Protein AF-A0A2P4TCA4-F1 (afdb_monomer)

InterPro domains:
  IPR001895 Ras guanine-nucleotide exchange factors catalytic domain [PF00617] (7-163)
  IPR001895 Ras guanine-nucleotide exchange factors catalytic domain [PS50009] (1-193)
  IPR001895 Ras guanine-nucleotide exchange factors catalytic domain [SM00147] (1-193)
  IPR001895 Ras guanine-nucleotide exchange factors catalytic domain [cd00155] (7-185)
  IPR008937 Ras-like guanine nucleotide exchange factor [PTHR23113] (7-163)
  IPR019804 Ras guanine-nucleotide exchange factor, conserved site [PS00720] (133-162)
  IPR023578 Ras guanine nucleotide exchange factor domain superfamily [SSF48366] (6-188)
  IPR036964 Ras guanine-nucleotide exchange factor, catalytic domain superfamily [G3DSA:1.10.840.10] (3-193)

Mean predicted aligned error: 6.53 Å

Nearest PDB structures (foldseek):
  3cf6-assembly1_E  TM=1.003E+00  e=3.742E-17  Mus musculus
  2byv-assembly1_E  TM=9.902E-01  e=2.322E-17  Mus musculus
  4mgz-assembly1_E  TM=1.002E+00  e=4.117E-17  Mus musculus
  4mgk-assembly1_E  TM=1.001E+00  e=7.299E-17  Mus musculus
  4f7z-assembly1_A  TM=9.906E-01  e=1.643E-16  Mus musculus

pLDDT: mean 88.93, std 15.48, range [37.84, 98.88]

Secondary structure (DSSP, 8-state):
---HHHHHHHHHT-HHHHT---HHHHHHHHHHHHHHHHHHHHHHH---HHHHHHHHHHHHHHHHHHHHTTBHHHHHHHHHHHSSHHHHT-HHHHHTS-HHHHHHHHHHHHTT--HHHHHHHHHHHTT--S--B--HHHHHHHHHHHHHHS-SEETTEE-HHHHHHHHHHHHHHHHHHHHHHHHH-GGGGGG--

Foldseek 3Di:
DDDLLCLLVCVQVPVVVVVDDNVVVVVVVVVLQVLLVVLLVVLLPDPDLVVSLVSLLVLLVVLVVCVVVQVASSNVSSLNSCVPPSNVVPVSSLVPNPPVSVVSSVVSVVCVDCPPNSVSVVVVVVPDDAQHNHNVVSLSVQSNCLSVVDDCDDPNHGPVVSVVSNCVSSVVNVVRVVVVCCVVPVVVVPPPD

Sequence (193 aa):
MRNPQLELIYHTFGRHNFKKTTANLDLFLRRFNEIQFWVVTEICLCSQLSKRVQLLKKYIKIAAHCKEYKNLNSFFAIIMGLSNVAVSRLSLTWEKLPSKFKKIYAEFESLMDPSRNHRAYRLTVAKLDPPIIPFMPLLIKDMTFTHEGNKTLTDNLVNFEKMVCIAFLKGWLWVENIKQQQQTNPSYSSLHE

Structure (mmCIF, N/CA/C/O backbone):
data_AF-A0A2P4TCA4-F1
#
_entry.id   AF-A0A2P4TCA4-F1
#
loop_
_atom_site.group_PDB
_atom_site.id
_atom_site.type_symbol
_atom_site.label_atom_id
_atom_site.label_alt_id
_atom_site.label_comp_id
_atom_site.label_asym_id
_atom_site.label_entity_id
_atom_site.label_seq_id
_atom_site.pdbx_PDB_ins_code
_atom_site.Cartn_x
_atom_site.Cartn_y
_atom_site.Cartn_z
_atom_site.occupancy
_atom_site.B_iso_or_equiv
_atom_site.auth_seq_id
_atom_site.auth_comp_id
_atom_site.auth_asym_id
_atom_site.auth_atom_id
_atom_site.pdbx_PDB_model_num
ATOM 1 N N . MET A 1 1 ? 24.918 -16.786 -9.888 1.00 43.12 1 MET A N 1
ATOM 2 C CA . MET A 1 1 ? 24.359 -16.125 -8.685 1.00 43.12 1 MET A CA 1
ATOM 3 C C . MET A 1 1 ? 23.000 -15.522 -9.035 1.00 43.12 1 MET A C 1
ATOM 5 O O . MET A 1 1 ? 22.886 -14.920 -10.097 1.00 43.12 1 MET A O 1
ATOM 9 N N . ARG A 1 2 ? 21.953 -15.730 -8.222 1.00 54.78 2 ARG A N 1
ATOM 10 C CA . ARG A 1 2 ? 20.643 -15.075 -8.418 1.00 54.78 2 ARG A CA 1
ATOM 11 C C . ARG A 1 2 ? 20.800 -13.610 -8.010 1.00 54.78 2 ARG A C 1
ATOM 13 O O . ARG A 1 2 ? 21.136 -13.366 -6.862 1.00 54.78 2 ARG A O 1
ATOM 20 N N . ASN A 1 3 ? 20.616 -12.667 -8.935 1.00 65.50 3 ASN A N 1
ATOM 21 C CA . ASN A 1 3 ? 20.616 -11.238 -8.623 1.00 65.50 3 ASN A CA 1
ATOM 22 C C . ASN A 1 3 ? 19.153 -10.762 -8.497 1.00 65.50 3 ASN A C 1
ATOM 24 O O . ASN A 1 3 ? 18.513 -10.564 -9.536 1.00 65.50 3 ASN A O 1
ATOM 28 N N . PRO A 1 4 ? 18.621 -10.566 -7.271 1.00 67.31 4 PRO A N 1
ATOM 29 C CA . PRO A 1 4 ? 17.229 -10.156 -7.053 1.00 67.31 4 PRO A CA 1
ATOM 30 C C . PRO A 1 4 ? 16.889 -8.831 -7.744 1.00 67.31 4 PRO A C 1
ATOM 32 O O . PRO A 1 4 ? 15.746 -8.576 -8.108 1.00 67.31 4 PRO A O 1
ATOM 35 N N . GLN A 1 5 ? 17.900 -7.994 -7.994 1.00 66.44 5 GLN A N 1
ATOM 36 C CA . GLN A 1 5 ? 17.748 -6.685 -8.626 1.00 66.44 5 GLN A CA 1
ATOM 37 C C . GLN A 1 5 ? 17.299 -6.797 -10.090 1.00 66.44 5 GLN A C 1
ATOM 39 O O . GLN A 1 5 ? 16.742 -5.850 -10.643 1.00 66.44 5 GLN A O 1
ATOM 44 N N . LEU A 1 6 ? 17.568 -7.926 -10.751 1.00 84.62 6 LEU A N 1
ATOM 45 C CA . LEU A 1 6 ? 17.139 -8.150 -12.131 1.00 84.62 6 LEU A CA 1
ATOM 46 C C . LEU A 1 6 ? 15.701 -8.667 -12.212 1.00 84.62 6 LEU A C 1
ATOM 48 O O . LEU A 1 6 ? 15.086 -8.542 -13.265 1.00 84.62 6 LEU A O 1
ATOM 52 N N . GLU A 1 7 ? 15.134 -9.174 -11.113 1.00 90.19 7 GLU A N 1
ATOM 53 C CA . GLU A 1 7 ? 13.760 -9.690 -11.107 1.00 90.19 7 GLU A CA 1
ATOM 54 C C . GLU A 1 7 ? 12.740 -8.605 -11.437 1.00 90.19 7 GLU A C 1
ATOM 56 O O . GLU A 1 7 ? 11.785 -8.877 -12.156 1.00 90.19 7 GLU A O 1
ATOM 61 N N . LEU A 1 8 ? 12.977 -7.362 -11.005 1.00 89.25 8 LEU A N 1
ATOM 62 C CA . LEU A 1 8 ? 12.127 -6.232 -11.370 1.00 89.25 8 LEU A CA 1
ATOM 63 C C . LEU A 1 8 ? 12.152 -5.968 -12.885 1.00 89.25 8 LEU A C 1
ATOM 65 O O . LEU A 1 8 ? 11.109 -5.740 -13.485 1.00 89.25 8 LEU A O 1
ATOM 69 N N . ILE A 1 9 ? 13.323 -6.080 -13.521 1.00 91.56 9 ILE A N 1
ATOM 70 C CA . ILE A 1 9 ? 13.463 -5.926 -14.977 1.00 91.56 9 ILE A CA 1
ATOM 71 C C . ILE A 1 9 ? 12.754 -7.069 -15.704 1.00 91.56 9 ILE A C 1
ATOM 73 O O . ILE A 1 9 ? 11.967 -6.821 -16.613 1.00 91.56 9 ILE A O 1
ATOM 77 N N . TYR A 1 10 ? 12.985 -8.316 -15.286 1.00 93.69 10 TYR A N 1
ATOM 78 C CA . TYR A 1 10 ? 12.338 -9.482 -15.894 1.00 93.69 10 TYR A CA 1
ATOM 79 C C . TYR A 1 10 ? 10.819 -9.453 -15.721 1.00 93.69 10 TYR A C 1
ATOM 81 O O . TYR A 1 10 ? 10.090 -9.883 -16.611 1.00 93.69 10 TYR A O 1
ATOM 89 N N . HIS A 1 11 ? 10.338 -8.937 -14.590 1.00 93.25 11 HIS A N 1
ATOM 90 C 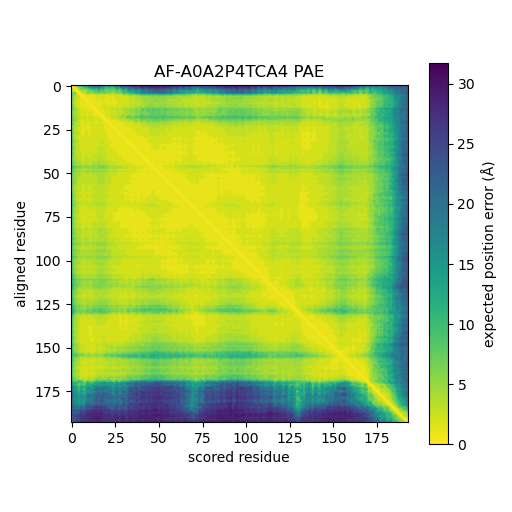CA . HIS A 1 11 ? 8.918 -8.737 -14.348 1.00 93.25 11 HIS A CA 1
ATOM 91 C C . HIS A 1 11 ? 8.342 -7.690 -15.307 1.00 93.25 11 HIS A C 1
ATOM 93 O O . HIS A 1 11 ? 7.347 -7.966 -15.970 1.00 93.25 11 HIS A O 1
ATOM 99 N N . THR A 1 12 ? 8.983 -6.523 -15.427 1.00 93.19 12 THR A N 1
ATOM 100 C CA . THR A 1 12 ? 8.513 -5.416 -16.276 1.00 93.19 12 THR A CA 1
ATOM 101 C C . THR A 1 12 ? 8.570 -5.726 -17.771 1.00 93.19 12 THR A C 1
ATOM 103 O O . THR A 1 12 ? 7.630 -5.413 -18.488 1.00 93.19 12 THR A O 1
ATOM 106 N N . PHE A 1 13 ? 9.649 -6.345 -18.254 1.00 94.12 13 PHE A N 1
ATOM 107 C CA . PHE A 1 13 ? 9.851 -6.634 -19.682 1.00 94.12 13 PHE A CA 1
ATOM 108 C C . PHE A 1 13 ? 9.339 -8.023 -20.100 1.00 94.12 13 PHE A C 1
ATOM 110 O O . PHE A 1 13 ? 9.554 -8.444 -21.235 1.00 94.12 13 PHE A O 1
ATOM 117 N N . GLY A 1 14 ? 8.680 -8.750 -19.197 1.00 93.81 14 GLY A N 1
ATOM 118 C CA . GLY A 1 14 ? 8.118 -10.070 -19.462 1.00 93.81 14 GLY A CA 1
ATOM 119 C C . GLY A 1 14 ? 9.112 -11.213 -19.243 1.00 93.81 14 GLY A C 1
ATOM 120 O O . GLY A 1 14 ? 10.110 -11.365 -19.943 1.00 93.81 14 GLY A O 1
ATOM 121 N N . ARG A 1 15 ? 8.780 -12.102 -18.303 1.00 92.56 15 ARG A N 1
ATOM 122 C CA . ARG A 1 15 ? 9.632 -13.225 -17.862 1.00 92.56 15 ARG A CA 1
ATOM 123 C C . ARG A 1 15 ? 10.006 -14.182 -19.000 1.00 92.56 15 ARG A C 1
ATOM 125 O O . ARG A 1 15 ? 11.111 -14.725 -19.016 1.00 92.56 15 ARG A O 1
ATOM 132 N N . HIS A 1 16 ? 9.091 -14.369 -19.955 1.00 92.38 16 HIS A N 1
ATOM 133 C CA . HIS A 1 16 ? 9.259 -15.257 -21.108 1.00 92.38 16 HIS A CA 1
ATOM 134 C C . HIS A 1 16 ? 10.409 -14.816 -22.026 1.00 92.38 16 HIS A C 1
ATOM 136 O O . HIS A 1 16 ? 11.115 -15.674 -22.551 1.00 92.38 16 HIS A O 1
ATOM 142 N N . ASN A 1 17 ? 10.668 -13.508 -22.129 1.00 93.25 17 ASN A N 1
ATOM 143 C CA . ASN A 1 17 ? 11.752 -12.956 -22.947 1.00 93.25 17 ASN A CA 1
ATOM 144 C C . ASN A 1 17 ? 13.143 -13.291 -22.394 1.00 93.25 17 ASN A C 1
ATOM 146 O O . ASN A 1 17 ? 14.110 -13.365 -23.145 1.00 93.25 17 ASN A O 1
ATOM 150 N N . PHE A 1 18 ? 13.249 -13.541 -21.086 1.00 92.25 18 PHE A N 1
ATOM 151 C CA . PHE A 1 18 ? 14.529 -13.798 -20.418 1.00 92.25 18 PHE A CA 1
ATOM 152 C C . PHE A 1 18 ? 14.713 -15.257 -19.994 1.00 92.25 18 PHE A C 1
ATOM 154 O O . PHE A 1 18 ? 15.832 -15.659 -19.670 1.00 92.25 18 PHE A O 1
ATOM 161 N N . LYS A 1 19 ? 13.633 -16.054 -19.950 1.00 92.81 19 LYS A N 1
ATOM 162 C CA . LYS A 1 19 ? 13.625 -17.408 -19.360 1.00 92.81 19 LYS A CA 1
ATOM 163 C C . LYS A 1 19 ? 14.224 -17.410 -17.940 1.00 92.81 19 LYS A C 1
ATOM 165 O O . LYS A 1 19 ? 14.977 -18.308 -17.560 1.00 92.81 19 LYS A O 1
ATOM 170 N N . LYS A 1 20 ? 13.931 -16.360 -17.162 1.00 91.69 20 LYS A N 1
ATOM 171 C CA . LYS A 1 20 ? 14.391 -16.171 -15.775 1.00 91.69 20 LYS A CA 1
ATOM 172 C C . LYS A 1 20 ? 13.208 -16.120 -14.814 1.00 91.69 20 LYS A C 1
ATOM 174 O O . LYS A 1 20 ? 12.105 -15.729 -15.181 1.00 91.69 20 LYS A O 1
ATOM 179 N N . THR A 1 21 ? 13.466 -16.511 -13.569 1.00 91.62 21 THR A N 1
ATOM 180 C CA . THR A 1 21 ? 12.487 -16.450 -12.480 1.00 91.62 21 THR A CA 1
ATOM 181 C C . THR A 1 21 ? 12.410 -15.052 -11.868 1.00 91.62 21 THR A C 1
ATOM 183 O O . THR A 1 21 ? 13.404 -14.327 -11.840 1.00 91.62 21 THR A O 1
ATOM 186 N N . THR A 1 22 ? 11.232 -14.713 -11.349 1.00 93.06 22 THR A N 1
ATOM 187 C CA . THR A 1 22 ? 10.947 -13.525 -10.527 1.00 93.06 22 THR A CA 1
ATOM 188 C C . THR A 1 22 ? 10.366 -13.925 -9.170 1.00 93.06 22 THR A C 1
ATOM 190 O O . THR A 1 22 ? 9.604 -13.173 -8.569 1.00 93.06 22 THR A O 1
ATOM 193 N N . ALA A 1 23 ? 10.658 -15.149 -8.714 1.00 93.31 23 ALA A N 1
ATOM 194 C CA . ALA A 1 23 ? 9.996 -15.746 -7.559 1.00 93.31 23 ALA A CA 1
ATOM 195 C C . ALA A 1 23 ? 10.151 -14.928 -6.269 1.00 93.31 23 ALA A C 1
ATOM 197 O O . ALA A 1 23 ? 9.211 -14.887 -5.479 1.00 93.31 23 ALA A O 1
ATOM 198 N N . ASN A 1 24 ? 11.290 -14.262 -6.041 1.00 90.50 24 ASN A N 1
ATOM 199 C CA . ASN A 1 24 ? 11.471 -13.464 -4.826 1.00 90.50 24 ASN A CA 1
ATOM 200 C C . ASN A 1 24 ? 10.593 -12.212 -4.876 1.00 90.50 24 ASN A C 1
ATOM 202 O O . ASN A 1 24 ? 9.916 -11.894 -3.897 1.00 90.50 24 ASN A O 1
ATOM 206 N N . LEU A 1 25 ? 10.553 -11.541 -6.032 1.00 91.00 25 LEU A N 1
ATOM 207 C CA . LEU A 1 25 ? 9.651 -10.414 -6.246 1.00 91.00 25 LEU A CA 1
ATOM 208 C C . LEU A 1 25 ? 8.182 -10.845 -6.126 1.00 91.00 25 LEU A C 1
ATOM 210 O O . LEU A 1 25 ? 7.413 -10.182 -5.438 1.00 91.00 25 LEU A O 1
ATOM 214 N N . ASP A 1 26 ? 7.799 -11.971 -6.729 1.00 93.25 26 ASP A N 1
ATOM 215 C CA . ASP A 1 26 ? 6.426 -12.486 -6.672 1.00 93.25 26 ASP A CA 1
ATOM 216 C C . ASP A 1 26 ? 5.989 -12.793 -5.234 1.00 93.25 26 ASP 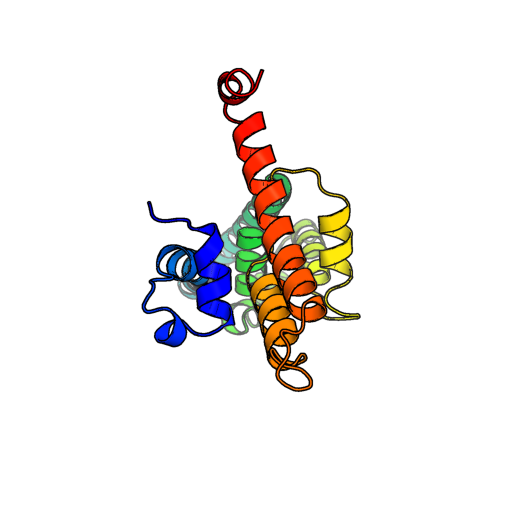A C 1
ATOM 218 O O . ASP A 1 26 ? 4.878 -12.440 -4.834 1.00 93.25 26 ASP A O 1
ATOM 222 N N . LEU A 1 27 ? 6.859 -13.423 -4.436 1.00 95.50 27 LEU A N 1
ATOM 223 C CA . LEU A 1 27 ? 6.598 -13.687 -3.019 1.00 95.50 27 LEU A CA 1
ATOM 224 C C . LEU A 1 27 ? 6.462 -12.385 -2.225 1.00 95.50 27 LEU A C 1
ATOM 226 O O . LEU A 1 27 ? 5.564 -12.262 -1.391 1.00 95.50 27 LEU A O 1
ATOM 230 N N . PHE A 1 28 ? 7.303 -11.392 -2.509 1.00 93.56 28 PHE A N 1
ATOM 231 C CA . PHE A 1 28 ? 7.246 -10.105 -1.828 1.00 93.56 28 PHE A CA 1
ATOM 232 C C . PHE A 1 28 ? 5.987 -9.298 -2.182 1.00 93.56 28 PHE A C 1
ATOM 234 O O . PHE A 1 28 ? 5.345 -8.731 -1.297 1.00 93.56 28 PHE A O 1
ATOM 241 N N . LEU A 1 29 ? 5.570 -9.304 -3.450 1.00 94.19 29 LEU A N 1
ATOM 242 C CA . LEU A 1 29 ? 4.300 -8.709 -3.875 1.00 94.19 29 LEU A CA 1
ATOM 243 C C . LEU A 1 29 ? 3.106 -9.457 -3.270 1.00 94.19 29 LEU A C 1
ATOM 245 O O . LEU A 1 29 ? 2.154 -8.832 -2.805 1.00 94.19 29 LEU A O 1
ATOM 249 N N . ARG A 1 30 ? 3.168 -10.791 -3.195 1.00 97.50 30 ARG A N 1
ATOM 250 C CA . ARG A 1 30 ? 2.134 -11.603 -2.539 1.00 97.50 30 ARG A CA 1
ATOM 251 C C . ARG A 1 30 ? 2.004 -11.276 -1.053 1.00 97.50 30 ARG A C 1
ATOM 253 O O . ARG A 1 30 ? 0.882 -11.232 -0.553 1.00 97.50 30 ARG A O 1
ATOM 260 N N . ARG A 1 31 ? 3.115 -10.993 -0.364 1.00 98.12 31 ARG A N 1
ATOM 261 C CA . ARG A 1 31 ? 3.111 -10.616 1.057 1.00 98.12 31 ARG A CA 1
ATOM 262 C C . ARG A 1 31 ? 2.271 -9.367 1.332 1.00 98.12 31 ARG A C 1
ATOM 264 O O . ARG A 1 31 ? 1.639 -9.291 2.382 1.00 98.12 31 ARG A O 1
ATOM 271 N N . PHE A 1 32 ? 2.225 -8.414 0.399 1.00 98.31 32 PHE A N 1
ATOM 272 C CA . PHE A 1 32 ? 1.344 -7.248 0.516 1.00 98.31 32 PHE A CA 1
ATOM 273 C C . P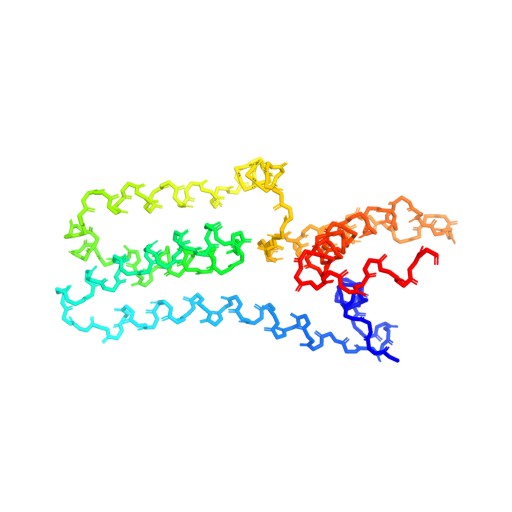HE A 1 32 ? -0.125 -7.678 0.647 1.00 98.31 32 PHE A C 1
ATOM 275 O O . PHE A 1 32 ? -0.801 -7.310 1.607 1.00 98.31 32 PHE A O 1
ATOM 282 N N . ASN A 1 33 ? -0.586 -8.526 -0.277 1.00 97.81 33 ASN A N 1
ATOM 283 C CA . ASN A 1 33 ? -1.956 -9.039 -0.280 1.00 97.81 33 ASN A CA 1
ATOM 284 C C . ASN A 1 33 ? -2.235 -9.913 0.947 1.00 97.81 33 ASN A C 1
ATOM 286 O O . ASN A 1 33 ? -3.303 -9.817 1.538 1.00 97.81 33 ASN A O 1
ATOM 290 N N . GLU A 1 34 ? -1.273 -10.738 1.362 1.00 98.69 34 GLU A N 1
ATOM 291 C CA . GLU A 1 34 ? -1.400 -11.573 2.558 1.00 98.69 34 GLU A CA 1
ATOM 292 C C . GLU A 1 34 ? -1.654 -10.727 3.814 1.00 98.69 34 GLU A C 1
ATOM 294 O O . GLU A 1 34 ? -2.588 -11.006 4.561 1.00 98.69 34 GLU A O 1
ATOM 299 N N . ILE A 1 35 ? -0.883 -9.652 4.021 1.00 98.81 35 ILE A N 1
ATOM 300 C CA . ILE A 1 35 ? -1.083 -8.737 5.155 1.00 98.81 35 ILE A CA 1
ATOM 301 C C . ILE A 1 35 ? -2.439 -8.034 5.047 1.00 98.81 35 ILE A C 1
ATOM 303 O O . ILE A 1 35 ? -3.165 -7.948 6.039 1.00 98.81 35 ILE A O 1
ATOM 307 N N . GLN A 1 36 ? -2.795 -7.550 3.855 1.00 98.75 36 GLN A N 1
ATOM 308 C CA . GLN A 1 36 ? -4.072 -6.879 3.624 1.00 98.75 36 GLN A CA 1
ATOM 309 C C . GLN A 1 36 ? -5.254 -7.795 3.972 1.00 98.75 36 GLN A C 1
ATOM 311 O O . GLN A 1 36 ? -6.142 -7.405 4.733 1.00 98.75 36 GLN A O 1
ATOM 316 N N . PHE A 1 37 ? -5.259 -9.024 3.453 1.00 98.69 37 PHE A N 1
ATOM 317 C CA . PHE A 1 37 ? -6.335 -9.980 3.700 1.00 98.69 37 PHE A CA 1
ATOM 318 C C . PHE A 1 37 ? -6.303 -10.561 5.110 1.00 98.69 37 PHE A C 1
ATOM 320 O O . PHE A 1 37 ? -7.369 -10.879 5.632 1.00 98.69 37 PHE A O 1
ATOM 327 N N . TRP A 1 38 ? -5.144 -10.638 5.766 1.00 98.81 38 TRP A N 1
ATOM 328 C CA . TRP A 1 38 ? -5.059 -10.997 7.182 1.00 98.81 38 TRP A CA 1
ATOM 329 C C . TRP A 1 38 ? -5.861 -10.023 8.054 1.00 98.81 38 TRP A C 1
ATOM 331 O O . TRP A 1 38 ? -6.694 -10.459 8.847 1.00 98.81 38 TRP A O 1
ATOM 341 N N . VAL A 1 39 ? -5.697 -8.711 7.847 1.00 98.88 39 VAL A N 1
ATOM 342 C CA . VAL A 1 39 ? -6.475 -7.683 8.566 1.00 98.88 39 VAL A CA 1
ATOM 343 C C . VAL A 1 39 ? -7.976 -7.870 8.349 1.00 98.88 39 VAL A C 1
ATOM 345 O O . VAL A 1 39 ? -8.748 -7.874 9.310 1.00 98.88 39 VAL A O 1
ATOM 348 N N . VAL A 1 40 ? -8.393 -8.048 7.092 1.00 98.88 40 VAL A N 1
ATOM 349 C CA . VAL A 1 40 ? -9.806 -8.257 6.741 1.00 98.88 40 VAL A CA 1
ATOM 350 C C . VAL A 1 40 ? -10.353 -9.517 7.409 1.00 98.88 40 VAL A C 1
ATOM 352 O O . VAL A 1 40 ? -11.431 -9.474 8.002 1.00 98.88 40 VAL A O 1
ATOM 355 N N . THR A 1 41 ? -9.603 -10.616 7.344 1.00 98.88 41 THR A N 1
ATOM 356 C CA . THR A 1 41 ? -9.996 -11.930 7.866 1.00 98.88 41 THR A CA 1
ATOM 357 C C . THR A 1 41 ? -10.225 -11.876 9.371 1.00 98.88 41 THR A C 1
ATOM 359 O O . THR A 1 41 ? -11.317 -12.202 9.831 1.00 98.88 41 THR A O 1
ATOM 362 N N . GLU A 1 42 ? -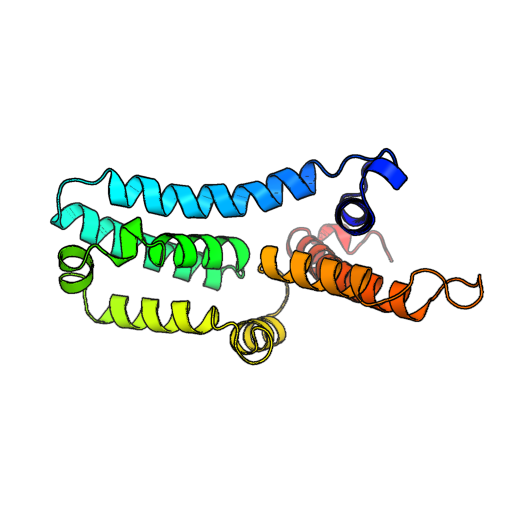9.249 -11.387 10.135 1.00 98.81 42 GLU A N 1
ATOM 363 C CA . GLU A 1 42 ? -9.339 -11.319 11.600 1.00 98.81 42 GLU A CA 1
ATOM 364 C C . GLU A 1 42 ? -10.492 -10.423 12.071 1.00 98.81 42 GLU A C 1
ATOM 366 O O . GLU A 1 42 ? -11.213 -10.757 13.014 1.00 98.81 42 GLU A O 1
ATOM 371 N N . ILE A 1 43 ? -10.722 -9.291 11.396 1.00 98.75 43 ILE A N 1
ATOM 372 C CA . ILE A 1 43 ? -11.837 -8.400 11.737 1.00 98.75 43 ILE A CA 1
ATOM 373 C C . ILE A 1 43 ? -13.186 -9.048 11.399 1.00 98.75 43 ILE A C 1
ATOM 375 O O . ILE A 1 43 ? -14.115 -8.951 12.205 1.00 98.75 43 ILE A O 1
ATOM 379 N N . CYS A 1 44 ? -13.307 -9.699 10.238 1.00 98.56 44 CYS A N 1
ATOM 380 C CA . CYS A 1 44 ? -14.562 -10.312 9.793 1.00 98.56 44 CYS A CA 1
ATOM 381 C C . CYS A 1 44 ? -14.934 -11.559 10.604 1.00 98.56 44 CYS A C 1
ATOM 383 O O . CYS A 1 44 ? -16.116 -11.783 10.853 1.00 98.56 44 CYS A O 1
ATOM 385 N N . LEU A 1 45 ? -13.948 -12.345 11.046 1.00 98.62 45 LEU A N 1
ATOM 386 C CA . LEU A 1 45 ? -14.176 -13.525 11.886 1.00 98.62 45 LEU A CA 1
ATOM 387 C C . LEU A 1 45 ? -14.454 -13.169 13.358 1.00 98.62 45 LEU A C 1
ATOM 389 O O . LEU A 1 45 ? -14.967 -13.994 14.115 1.00 98.62 45 LEU A O 1
ATOM 393 N N . CYS A 1 46 ? -14.165 -11.937 13.789 1.00 98.56 46 CYS A N 1
ATOM 394 C CA . CYS A 1 46 ? -14.420 -11.499 15.157 1.00 98.56 46 CYS A CA 1
ATOM 395 C C . CYS A 1 46 ? -15.898 -11.130 15.374 1.00 98.56 46 CYS A C 1
ATOM 397 O O . CYS A 1 46 ? -16.325 -10.004 15.105 1.00 98.56 46 CYS A O 1
ATOM 399 N N . SER A 1 47 ? -16.689 -12.053 15.927 1.00 97.88 47 SER A N 1
ATOM 400 C CA . SER A 1 47 ? -18.124 -11.837 16.169 1.00 97.88 47 SER A CA 1
ATOM 401 C C . SER A 1 47 ? -18.411 -10.824 17.290 1.00 97.88 47 SER A C 1
ATOM 403 O O . SER A 1 47 ? -19.297 -9.975 17.146 1.00 97.88 47 SER A O 1
ATOM 405 N N . GLN A 1 48 ? -17.633 -10.825 18.381 1.00 98.50 48 GLN A N 1
ATOM 406 C CA . GLN A 1 48 ? -17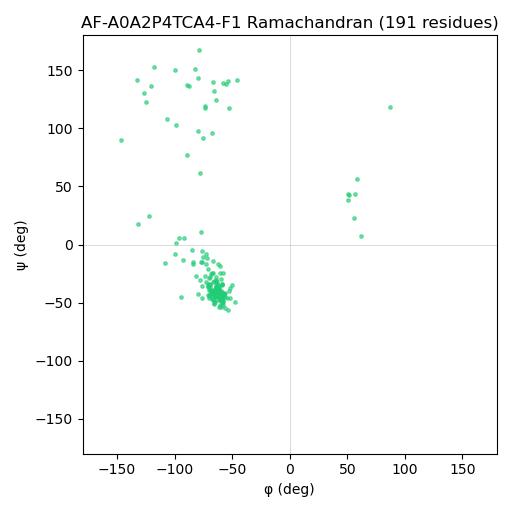.860 -9.912 19.510 1.00 98.50 48 GLN A CA 1
ATOM 407 C C . GLN A 1 48 ? -17.445 -8.466 19.190 1.00 98.50 48 GLN A C 1
ATOM 409 O O . GLN A 1 48 ? -16.267 -8.170 18.993 1.00 98.50 48 GLN A O 1
ATOM 414 N N . LEU A 1 49 ? -18.407 -7.535 19.239 1.00 98.56 49 LEU A N 1
ATOM 415 C CA . LEU A 1 49 ? -18.196 -6.114 18.926 1.00 98.56 49 LEU A CA 1
ATOM 416 C C . LEU A 1 49 ? -17.067 -5.472 19.748 1.00 98.56 49 LEU A C 1
ATOM 418 O O . LEU A 1 49 ? -16.224 -4.780 19.186 1.00 98.56 49 LEU A O 1
ATOM 422 N N . SER A 1 50 ? -17.022 -5.706 21.063 1.00 98.44 50 SER A N 1
ATOM 423 C CA . SER A 1 50 ? -16.000 -5.116 21.941 1.00 98.44 50 SER A CA 1
ATOM 424 C C . SER A 1 50 ? -14.582 -5.551 21.558 1.00 98.44 50 SER A C 1
ATOM 426 O O . SER A 1 50 ? -13.690 -4.708 21.453 1.00 98.44 50 SER A O 1
ATOM 428 N N . LYS A 1 51 ? -14.378 -6.844 21.276 1.00 98.69 51 LYS A N 1
ATOM 429 C CA . LYS A 1 51 ? -13.095 -7.386 20.803 1.00 98.69 51 LYS A CA 1
ATOM 430 C C . LYS A 1 51 ? -12.749 -6.877 19.405 1.00 98.69 51 LYS A C 1
ATOM 432 O O . LYS A 1 51 ? -11.603 -6.515 19.157 1.00 98.69 51 LYS A O 1
ATOM 437 N N . ARG A 1 52 ? -13.734 -6.755 18.514 1.00 98.81 52 ARG A N 1
ATOM 438 C CA . ARG A 1 52 ? -13.517 -6.238 17.157 1.00 98.81 52 ARG A CA 1
ATOM 439 C C . ARG A 1 52 ? -13.072 -4.771 17.150 1.00 98.81 52 ARG A C 1
ATOM 441 O O . ARG A 1 52 ? -12.168 -4.412 16.401 1.00 98.81 52 ARG A O 1
ATOM 448 N N . VAL A 1 53 ? -13.613 -3.936 18.044 1.00 98.88 53 VAL A N 1
ATOM 449 C CA . VAL A 1 53 ? -13.116 -2.560 18.262 1.00 98.88 53 VAL A CA 1
ATOM 450 C C . VAL A 1 53 ? -11.659 -2.570 18.748 1.00 98.88 53 VAL A C 1
ATOM 452 O O . VAL A 1 53 ? -10.849 -1.748 18.309 1.00 98.88 53 VAL A O 1
ATOM 455 N N . GLN A 1 54 ? -11.289 -3.512 19.624 1.00 98.75 54 GLN A N 1
ATOM 456 C CA . GLN A 1 54 ? -9.901 -3.670 20.074 1.00 98.75 54 GLN A CA 1
ATOM 457 C C . GLN A 1 54 ? -8.968 -4.116 18.939 1.00 98.75 54 GLN A C 1
ATOM 459 O O . GLN A 1 54 ? -7.860 -3.585 18.850 1.00 98.75 54 GLN A O 1
ATOM 464 N N . LEU A 1 55 ? -9.408 -5.023 18.057 1.00 98.81 55 LEU A N 1
ATOM 465 C CA . LEU A 1 55 ? -8.656 -5.420 16.860 1.00 98.81 55 LEU A CA 1
ATOM 466 C C . LEU A 1 55 ? -8.405 -4.225 15.943 1.00 98.81 55 LEU A C 1
ATOM 468 O O . LEU A 1 55 ? -7.263 -3.972 15.573 1.00 98.81 55 LEU A O 1
ATOM 472 N N . LEU A 1 56 ? -9.438 -3.434 15.654 1.00 98.69 56 LEU A N 1
ATOM 473 C CA . LEU A 1 56 ? -9.313 -2.255 14.799 1.00 98.69 56 LEU A CA 1
ATOM 474 C C . LEU A 1 56 ? -8.311 -1.241 15.379 1.00 98.69 56 LEU A C 1
ATOM 476 O O . LEU A 1 56 ? -7.389 -0.795 14.694 1.00 98.69 56 LEU A O 1
ATOM 480 N N . LYS A 1 57 ? -8.400 -0.966 16.687 1.00 98.75 57 LYS A N 1
ATOM 481 C CA . LYS A 1 57 ? -7.406 -0.158 17.415 1.00 98.75 57 LYS A CA 1
ATOM 482 C C . LYS A 1 57 ? -5.996 -0.761 17.341 1.00 98.75 57 LYS A C 1
ATOM 484 O O . LYS A 1 57 ? -5.027 -0.015 17.203 1.00 98.75 57 LYS A O 1
ATOM 489 N N . LYS A 1 58 ? -5.859 -2.085 17.462 1.00 98.81 58 LYS A N 1
ATOM 490 C CA . LYS A 1 58 ? -4.569 -2.787 17.390 1.00 98.81 58 LYS A CA 1
ATOM 491 C C . LYS A 1 58 ? -3.955 -2.660 15.996 1.00 98.81 58 LYS A C 1
ATOM 493 O O . LYS A 1 58 ? -2.783 -2.316 15.914 1.00 98.81 58 LYS A O 1
ATOM 498 N N . TYR A 1 59 ? -4.722 -2.845 14.925 1.00 98.88 59 TYR A N 1
ATOM 499 C CA . TYR A 1 59 ? -4.217 -2.702 13.558 1.00 98.88 59 TYR A CA 1
ATOM 500 C C . TYR A 1 59 ? -3.764 -1.281 13.235 1.00 98.88 59 TYR A C 1
ATOM 502 O O . TYR A 1 59 ? -2.693 -1.117 12.659 1.00 98.88 59 TYR A O 1
ATOM 510 N N . ILE A 1 60 ? -4.486 -0.255 13.697 1.00 98.88 60 ILE A N 1
ATOM 511 C CA . ILE A 1 60 ? -4.033 1.140 13.559 1.00 98.88 60 ILE A CA 1
ATOM 512 C C . ILE A 1 60 ? -2.691 1.354 14.281 1.00 98.88 60 ILE A C 1
ATOM 514 O O . ILE A 1 60 ? -1.802 2.011 13.745 1.00 98.88 60 ILE A O 1
ATOM 518 N N . LYS A 1 61 ? -2.501 0.770 15.473 1.00 98.81 61 LYS A N 1
ATOM 519 C CA . LYS A 1 61 ? -1.208 0.827 16.179 1.00 98.81 61 LYS A CA 1
ATOM 520 C C . LYS A 1 61 ? -0.099 0.086 15.433 1.00 98.81 61 LYS A C 1
ATOM 522 O O . LYS A 1 61 ? 1.003 0.608 15.334 1.00 98.81 61 LYS A O 1
ATOM 527 N N . ILE A 1 62 ? -0.378 -1.110 14.912 1.00 98.88 62 ILE A N 1
ATOM 528 C CA . ILE A 1 62 ? 0.603 -1.881 14.134 1.00 98.88 62 ILE A CA 1
ATOM 529 C C . ILE A 1 62 ? 1.011 -1.084 12.892 1.00 98.88 62 ILE A C 1
ATOM 531 O O . ILE A 1 62 ? 2.201 -0.953 12.633 1.00 98.88 62 ILE A O 1
ATOM 535 N N . ALA A 1 63 ? 0.054 -0.485 12.177 1.00 98.75 63 ALA A N 1
ATOM 536 C CA . ALA A 1 63 ? 0.344 0.381 11.040 1.00 98.75 63 ALA A CA 1
ATOM 537 C C . ALA A 1 63 ? 1.236 1.568 11.446 1.00 98.75 63 ALA A C 1
ATOM 539 O O . ALA A 1 63 ? 2.231 1.839 10.775 1.00 98.75 63 ALA A O 1
ATOM 540 N N . ALA A 1 64 ? 0.940 2.226 12.571 1.00 98.44 64 ALA A N 1
ATOM 541 C CA . ALA A 1 64 ? 1.772 3.311 13.090 1.00 98.44 64 ALA A CA 1
ATOM 542 C C . ALA A 1 64 ? 3.228 2.867 13.318 1.00 98.44 64 ALA A C 1
ATOM 544 O O . ALA A 1 64 ? 4.143 3.546 12.858 1.00 98.44 64 ALA A O 1
ATOM 545 N N . HIS A 1 65 ? 3.441 1.699 13.932 1.00 98.50 65 HIS A N 1
ATOM 546 C CA . HIS A 1 65 ? 4.782 1.138 14.111 1.00 98.50 65 HIS A CA 1
ATOM 547 C C . HIS A 1 65 ? 5.438 0.745 12.782 1.00 98.50 65 HIS A C 1
ATOM 549 O O . HIS A 1 65 ? 6.613 1.027 12.578 1.00 98.50 65 HIS A O 1
ATOM 555 N N . CYS A 1 66 ? 4.708 0.155 11.829 1.00 98.12 66 CYS A N 1
ATOM 556 C CA . CYS A 1 66 ? 5.259 -0.114 10.495 1.00 98.12 66 CYS A CA 1
ATOM 557 C C . CYS A 1 66 ? 5.771 1.171 9.830 1.00 98.12 66 CYS A C 1
ATOM 559 O O . CYS A 1 66 ? 6.858 1.167 9.255 1.00 98.12 66 CYS A O 1
ATOM 561 N N . LYS A 1 67 ? 5.022 2.274 9.947 1.00 96.62 67 LYS A N 1
ATOM 562 C CA . LYS A 1 67 ? 5.432 3.587 9.436 1.00 96.62 67 LYS A CA 1
ATOM 563 C C . LYS A 1 67 ? 6.660 4.135 10.174 1.00 96.62 67 LYS A C 1
ATOM 565 O O . LYS A 1 67 ? 7.560 4.650 9.518 1.00 96.62 67 LYS A O 1
ATOM 570 N N . GLU A 1 68 ? 6.712 4.004 11.498 1.00 95.88 68 GLU A N 1
ATOM 571 C CA . GLU A 1 68 ? 7.859 4.389 12.339 1.00 95.88 68 GLU A CA 1
ATOM 572 C C . GLU A 1 68 ? 9.143 3.653 11.922 1.00 95.88 68 GLU A C 1
ATOM 574 O O . GLU A 1 68 ? 10.184 4.276 11.732 1.00 95.88 68 GLU A O 1
ATOM 579 N N . TYR A 1 69 ? 9.044 2.350 11.643 1.00 95.44 69 TYR A N 1
ATOM 580 C CA . TYR A 1 69 ? 10.145 1.539 11.109 1.00 95.44 69 TYR A CA 1
ATOM 581 C C . TYR A 1 69 ? 10.404 1.738 9.610 1.00 95.44 69 TYR A C 1
ATOM 583 O O . TYR A 1 69 ? 11.127 0.948 9.003 1.00 95.44 69 TYR A O 1
ATOM 591 N N . LYS A 1 70 ? 9.797 2.754 8.981 1.00 94.88 70 LYS A N 1
ATOM 592 C CA . LYS A 1 70 ? 9.927 3.041 7.543 1.00 94.88 70 LYS A CA 1
ATOM 593 C C . LYS A 1 70 ? 9.546 1.848 6.646 1.00 94.88 70 LYS A C 1
ATOM 595 O O . LYS A 1 70 ? 9.918 1.786 5.474 1.00 94.88 70 LYS A O 1
ATOM 600 N N . ASN A 1 71 ? 8.737 0.918 7.164 1.00 96.12 71 ASN A N 1
ATOM 601 C CA . ASN A 1 71 ? 8.113 -0.158 6.404 1.00 96.12 71 ASN A CA 1
ATOM 602 C C . ASN A 1 71 ? 6.761 0.308 5.855 1.00 96.12 71 ASN A C 1
ATOM 604 O O . ASN A 1 71 ? 5.687 -0.028 6.368 1.00 96.12 71 ASN A O 1
ATOM 608 N N . LEU A 1 72 ? 6.830 1.109 4.795 1.00 96.31 72 LEU A N 1
ATOM 609 C CA . LEU A 1 72 ? 5.654 1.699 4.169 1.00 96.31 72 LEU A CA 1
ATOM 610 C C . LEU A 1 72 ? 4.815 0.649 3.436 1.00 96.31 72 LEU A C 1
ATOM 612 O O . LEU A 1 72 ? 3.596 0.782 3.391 1.00 96.31 72 LEU A O 1
ATOM 616 N N . ASN A 1 73 ? 5.429 -0.425 2.929 1.00 96.62 73 ASN A N 1
ATOM 617 C CA . ASN A 1 73 ? 4.697 -1.504 2.264 1.00 96.62 73 ASN A CA 1
ATOM 618 C C . ASN A 1 73 ? 3.672 -2.169 3.196 1.00 96.62 73 ASN A C 1
ATOM 620 O O . ASN A 1 73 ? 2.487 -2.230 2.873 1.00 96.62 73 ASN A O 1
ATOM 624 N N . SER A 1 74 ? 4.112 -2.625 4.374 1.00 98.50 74 SER A N 1
ATOM 625 C CA . SER A 1 74 ? 3.220 -3.253 5.357 1.00 98.50 74 SER A CA 1
ATOM 626 C C . SER A 1 74 ? 2.251 -2.251 5.980 1.00 98.50 74 SER A C 1
ATOM 628 O O . SER A 1 74 ? 1.102 -2.602 6.238 1.00 98.50 74 SER A O 1
ATOM 630 N N . PHE A 1 75 ? 2.690 -1.004 6.191 1.00 98.56 75 PHE A N 1
ATOM 631 C CA . PHE A 1 75 ? 1.807 0.082 6.617 1.00 98.56 75 PHE A CA 1
ATOM 632 C C . PHE A 1 75 ? 0.608 0.208 5.667 1.00 98.56 75 PHE A C 1
ATOM 634 O O . PHE A 1 75 ? -0.528 0.056 6.113 1.00 98.56 75 PHE A O 1
ATOM 641 N N . PHE A 1 76 ? 0.846 0.396 4.364 1.00 98.31 76 PHE A N 1
ATOM 642 C CA . PHE A 1 76 ? -0.236 0.536 3.388 1.00 98.31 76 PHE A CA 1
ATOM 643 C C . PHE A 1 76 ? -1.082 -0.727 3.260 1.00 98.31 76 PHE A C 1
ATOM 645 O O . PHE A 1 76 ? -2.299 -0.609 3.162 1.00 98.31 76 PHE A O 1
ATOM 652 N N . ALA A 1 77 ? -0.487 -1.922 3.332 1.00 98.75 77 ALA A N 1
ATOM 653 C CA . ALA A 1 77 ? -1.252 -3.169 3.317 1.00 98.75 77 ALA A CA 1
ATOM 654 C C . ALA A 1 77 ? -2.290 -3.218 4.452 1.00 98.75 77 ALA A C 1
ATOM 656 O O . ALA A 1 77 ? -3.442 -3.585 4.225 1.00 98.75 77 ALA A O 1
ATOM 657 N N . ILE A 1 78 ? -1.911 -2.787 5.663 1.00 98.88 78 ILE A N 1
ATOM 658 C CA . ILE A 1 78 ? -2.829 -2.742 6.807 1.00 98.88 78 ILE A CA 1
ATOM 659 C C . ILE A 1 78 ? -3.923 -1.696 6.595 1.00 98.88 78 ILE A C 1
ATOM 661 O O . ILE A 1 78 ? -5.096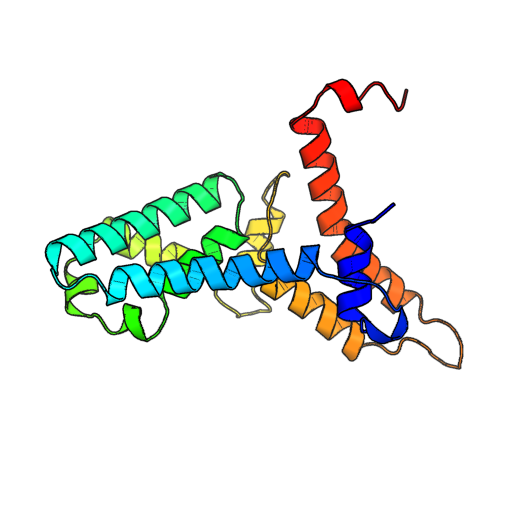 -2.006 6.803 1.00 98.88 78 ILE A O 1
ATOM 665 N N . ILE A 1 79 ? -3.569 -0.477 6.169 1.00 98.50 79 ILE A N 1
ATOM 666 C CA . ILE A 1 79 ? -4.563 0.585 5.946 1.00 98.50 79 ILE A CA 1
ATOM 667 C C . ILE A 1 79 ? -5.547 0.176 4.845 1.00 98.50 79 ILE A C 1
ATOM 669 O O . ILE A 1 79 ? -6.750 0.255 5.061 1.00 98.50 79 ILE A O 1
ATOM 673 N N . MET A 1 80 ? -5.070 -0.383 3.731 1.00 98.50 80 MET A N 1
ATOM 674 C CA . MET A 1 80 ? -5.933 -0.907 2.665 1.00 98.50 80 MET A CA 1
ATOM 675 C C . MET A 1 80 ? -6.797 -2.093 3.119 1.00 98.50 80 MET A C 1
ATOM 677 O O . MET A 1 80 ? -7.888 -2.302 2.587 1.00 98.50 80 MET A O 1
ATOM 681 N N . GLY A 1 81 ? -6.339 -2.874 4.102 1.00 98.75 81 GLY A N 1
ATOM 682 C CA . GLY A 1 81 ? -7.148 -3.907 4.750 1.00 98.75 81 GLY A CA 1
ATOM 683 C C . GLY A 1 81 ? -8.288 -3.309 5.579 1.00 98.75 81 GLY A C 1
ATOM 684 O O . GLY A 1 81 ? -9.412 -3.802 5.528 1.00 98.75 81 GLY A O 1
ATOM 685 N N . LEU A 1 82 ? -8.032 -2.208 6.289 1.00 98.75 82 LEU A N 1
ATOM 686 C CA . LEU A 1 82 ? -9.048 -1.477 7.055 1.00 98.75 82 LEU A CA 1
ATOM 687 C C . LEU A 1 82 ? -10.044 -0.721 6.156 1.00 98.75 82 LEU A C 1
ATOM 689 O O . LEU A 1 82 ? -11.234 -0.694 6.468 1.00 98.75 82 LEU A O 1
ATOM 693 N N . SER A 1 83 ? -9.587 -0.168 5.028 1.00 98.12 83 SER A N 1
ATOM 694 C CA . SER A 1 83 ? -10.441 0.495 4.029 1.00 98.12 83 SER A CA 1
ATOM 695 C C . SER A 1 83 ? -11.244 -0.487 3.168 1.00 98.12 83 SER A C 1
ATOM 697 O O . SER A 1 83 ? -12.132 -0.069 2.423 1.00 98.12 83 SER A O 1
ATOM 699 N N . ASN A 1 84 ? -10.949 -1.792 3.238 1.00 98.56 84 ASN A N 1
ATOM 700 C CA . ASN A 1 84 ? -11.676 -2.811 2.489 1.00 98.56 84 ASN A CA 1
ATOM 701 C C . ASN A 1 84 ? -13.179 -2.728 2.789 1.00 98.56 84 ASN A C 1
ATOM 703 O O . ASN A 1 84 ? -13.570 -2.610 3.949 1.00 98.56 84 ASN A O 1
ATOM 707 N N . VAL A 1 85 ? -14.019 -2.867 1.757 1.00 98.44 85 VAL A N 1
ATOM 708 C CA . VAL A 1 85 ? -15.489 -2.781 1.854 1.00 98.44 85 VAL A CA 1
ATOM 709 C C . VAL A 1 85 ? -16.055 -3.666 2.970 1.00 98.44 85 VAL A C 1
ATOM 711 O O . VAL A 1 85 ? -17.021 -3.290 3.634 1.00 98.44 85 VAL A O 1
ATOM 714 N N . ALA A 1 86 ? -15.450 -4.83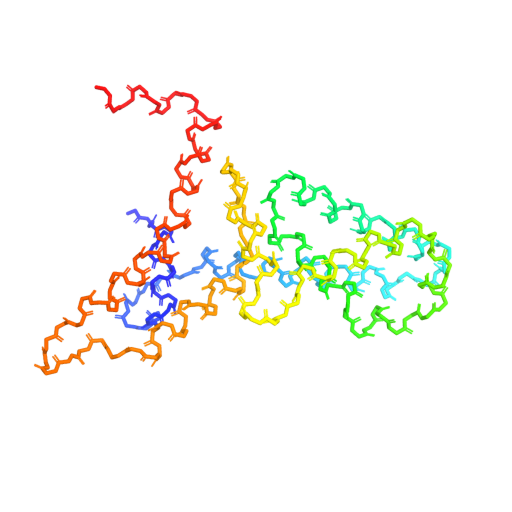0 3.224 1.00 98.50 86 ALA A N 1
ATOM 715 C CA . ALA A 1 86 ? -15.901 -5.729 4.275 1.00 98.50 86 ALA A CA 1
ATOM 716 C C . ALA A 1 86 ? -15.673 -5.215 5.699 1.00 98.50 86 ALA A C 1
ATOM 718 O O . ALA A 1 86 ? -16.454 -5.546 6.595 1.00 98.50 86 ALA A O 1
ATOM 719 N N . VAL A 1 87 ? -14.651 -4.385 5.891 1.00 98.75 87 VAL A N 1
ATOM 720 C CA . VAL A 1 87 ? -14.297 -3.775 7.173 1.00 98.75 87 VAL A CA 1
ATOM 721 C C . VAL A 1 87 ? -14.920 -2.385 7.303 1.00 98.75 87 VAL A C 1
ATOM 723 O O . VAL A 1 87 ? -15.515 -2.078 8.337 1.00 98.75 87 VAL A O 1
ATOM 726 N N . SER A 1 88 ? -14.848 -1.552 6.263 1.00 98.25 88 SER A N 1
ATOM 727 C CA . SER A 1 88 ? -15.348 -0.169 6.282 1.00 98.25 88 SER A CA 1
ATOM 728 C C . SER A 1 88 ? -16.867 -0.083 6.477 1.00 98.25 88 SER A C 1
ATOM 730 O O . SER A 1 88 ? -17.343 0.820 7.162 1.00 98.25 88 SER A O 1
ATOM 732 N N . ARG A 1 89 ? -17.635 -1.079 6.007 1.00 98.44 89 ARG A N 1
ATOM 733 C CA . ARG A 1 89 ? -19.094 -1.154 6.229 1.00 98.44 89 ARG A CA 1
ATOM 734 C C . ARG A 1 89 ? -19.516 -1.374 7.689 1.00 98.44 89 ARG A C 1
ATOM 736 O O . ARG A 1 89 ? -20.697 -1.256 8.002 1.00 98.44 89 ARG A O 1
ATOM 743 N N . LEU A 1 90 ? -18.602 -1.760 8.587 1.00 98.56 90 LEU A N 1
ATOM 744 C CA . LEU A 1 90 ? -18.918 -2.137 9.974 1.00 98.56 90 LEU A CA 1
ATOM 745 C C . LEU A 1 90 ? -19.157 -0.906 10.866 1.00 98.56 90 LEU A C 1
ATOM 747 O O . LEU A 1 90 ? -18.433 -0.696 11.844 1.00 98.56 90 LEU A O 1
ATOM 751 N N . SER A 1 91 ? -20.173 -0.104 10.543 1.00 98.38 91 SER A N 1
ATOM 752 C CA . SER A 1 91 ? -20.466 1.207 11.147 1.00 98.38 91 SER A CA 1
ATOM 753 C C . SER A 1 91 ? -20.420 1.206 12.678 1.00 98.38 91 SER A C 1
ATOM 755 O O . SER A 1 91 ? -19.671 1.986 13.255 1.00 98.38 91 SER A O 1
ATOM 757 N N . LEU A 1 92 ? -21.092 0.259 13.341 1.00 98.50 92 LEU A N 1
ATOM 758 C CA . LEU A 1 92 ? -21.107 0.140 14.811 1.00 98.50 92 LEU A CA 1
ATOM 759 C C . LEU A 1 92 ? -19.713 -0.075 15.429 1.00 98.50 92 LEU A C 1
ATOM 761 O O . LEU A 1 92 ? -19.459 0.301 16.573 1.00 98.50 92 LEU A O 1
ATOM 765 N N . THR A 1 93 ? -18.801 -0.713 14.691 1.00 98.69 93 THR A N 1
ATOM 766 C CA . THR A 1 93 ? -17.417 -0.940 15.140 1.00 98.69 93 THR A CA 1
ATOM 767 C C . THR A 1 93 ? -16.612 0.349 15.018 1.00 98.69 93 THR A C 1
ATOM 769 O O . THR A 1 93 ? -15.919 0.737 15.959 1.00 98.69 93 THR A O 1
ATOM 772 N N . TRP A 1 94 ? -16.736 1.034 13.880 1.00 98.62 94 TRP A N 1
ATOM 773 C CA . TRP A 1 94 ? -16.083 2.319 13.642 1.00 98.62 94 TRP A CA 1
ATOM 774 C C . TRP A 1 94 ? -16.601 3.401 14.582 1.00 98.62 94 TRP A C 1
ATOM 776 O O . TRP A 1 94 ? -15.805 4.155 15.131 1.00 98.62 94 TRP A O 1
ATOM 786 N N . GLU A 1 95 ? -17.904 3.447 14.848 1.00 98.38 95 GLU A N 1
ATOM 787 C CA . GLU A 1 95 ? -18.527 4.406 15.759 1.00 98.38 95 GLU A CA 1
ATOM 788 C C . GLU A 1 95 ? -17.942 4.304 17.173 1.00 98.38 95 GLU A C 1
ATOM 790 O O . GLU A 1 95 ? -17.530 5.322 17.734 1.00 98.38 95 GLU A O 1
ATOM 795 N N . LYS A 1 96 ? -17.794 3.078 17.695 1.00 98.50 96 LYS A N 1
ATOM 796 C CA . LYS A 1 96 ? -17.228 2.806 19.027 1.00 98.50 96 LYS A CA 1
ATOM 797 C C . LYS A 1 96 ? -15.704 2.924 19.112 1.00 98.50 96 LYS A C 1
ATOM 799 O O . LYS A 1 96 ? -15.148 2.820 20.208 1.00 98.50 96 LYS A O 1
ATOM 804 N N . LEU A 1 97 ? -15.002 3.137 17.997 1.00 98.69 97 LEU A N 1
ATOM 805 C CA . LEU A 1 97 ? -13.566 3.395 18.031 1.00 98.69 97 LEU A CA 1
ATOM 806 C C . LEU A 1 97 ? -13.292 4.744 18.726 1.00 98.69 97 LEU A C 1
ATOM 808 O O . LEU A 1 97 ? -13.897 5.752 18.348 1.00 98.69 97 LEU A O 1
ATOM 812 N N . PRO A 1 98 ? -12.353 4.824 19.689 1.00 98.50 98 PRO A N 1
ATOM 813 C CA . PRO A 1 98 ? -12.024 6.094 20.327 1.00 98.50 98 PRO A CA 1
ATOM 814 C C . PRO A 1 98 ? -11.572 7.148 19.306 1.00 98.50 98 PRO A C 1
ATOM 816 O O . PRO A 1 98 ? -10.783 6.847 18.405 1.00 98.50 98 PRO A O 1
ATOM 819 N N . SER A 1 99 ? -12.018 8.394 19.485 1.00 98.06 99 SER A N 1
ATOM 820 C CA . SER A 1 99 ? -11.785 9.520 18.560 1.00 98.06 99 SER A CA 1
ATOM 821 C C . SER A 1 99 ? -10.312 9.723 18.197 1.00 98.06 99 SER A C 1
ATOM 823 O O . SER A 1 99 ? -9.993 9.957 17.032 1.00 98.06 99 SER A O 1
ATOM 825 N N . LYS A 1 100 ? -9.398 9.529 19.158 1.00 98.25 100 LYS A N 1
ATOM 826 C CA . LYS A 1 100 ? -7.945 9.545 18.925 1.00 98.25 100 LYS A CA 1
ATOM 827 C C . LYS A 1 100 ? -7.525 8.613 17.781 1.00 98.25 100 LYS A C 1
ATOM 829 O O . LYS A 1 100 ? -6.746 9.015 16.928 1.00 98.25 100 LYS A O 1
ATOM 834 N N . PHE A 1 101 ? -8.033 7.379 17.750 1.00 98.56 101 PHE A N 1
ATOM 835 C CA . PHE A 1 101 ? -7.670 6.402 16.718 1.00 98.56 101 PHE A CA 1
ATOM 836 C C . PHE A 1 101 ? -8.384 6.663 15.392 1.00 98.56 101 PHE A C 1
ATOM 838 O O . PHE A 1 101 ? -7.786 6.412 14.353 1.00 98.56 101 PHE A O 1
ATOM 845 N N . LYS A 1 102 ? -9.601 7.230 15.413 1.00 98.38 102 LYS A N 1
ATOM 846 C CA . LYS A 1 102 ? -10.269 7.711 14.190 1.00 98.38 102 LYS A CA 1
ATOM 847 C C . LYS A 1 102 ? -9.424 8.771 13.484 1.00 98.38 102 LYS A C 1
ATOM 849 O O . LYS A 1 102 ? -9.202 8.666 12.285 1.00 98.38 102 LYS A O 1
ATOM 854 N N . LYS A 1 103 ? -8.901 9.745 14.240 1.00 98.44 103 LYS A N 1
ATOM 855 C CA . LYS A 1 103 ? -8.033 10.800 13.700 1.00 98.44 103 LYS A CA 1
ATOM 856 C C . LYS A 1 103 ? -6.742 10.231 13.104 1.00 98.44 103 LYS A C 1
ATOM 858 O O . LYS A 1 103 ? -6.420 10.544 11.967 1.00 98.44 103 LYS A O 1
ATOM 863 N N . ILE A 1 104 ? -6.060 9.344 13.835 1.00 98.44 104 ILE A N 1
ATOM 864 C CA . ILE A 1 104 ? -4.841 8.677 13.342 1.00 98.44 104 ILE A CA 1
ATOM 865 C C . ILE A 1 104 ? -5.126 7.894 12.052 1.00 98.44 104 ILE A C 1
ATOM 867 O O . ILE A 1 104 ? -4.363 7.982 11.097 1.00 98.44 104 ILE A O 1
ATOM 871 N N . TYR A 1 105 ? -6.226 7.138 12.006 1.00 98.56 105 TYR A N 1
ATOM 872 C CA . TYR A 1 105 ? -6.609 6.396 10.807 1.00 98.56 105 TYR A CA 1
ATOM 873 C C . TYR A 1 105 ? -6.895 7.326 9.618 1.00 98.56 105 TYR A C 1
ATOM 875 O O . TYR A 1 105 ? -6.387 7.066 8.535 1.00 98.56 105 TYR A O 1
ATOM 883 N N . ALA A 1 106 ? -7.619 8.431 9.818 1.00 98.06 106 ALA A N 1
ATOM 884 C CA . ALA A 1 106 ? -7.880 9.408 8.758 1.00 98.06 106 ALA A CA 1
ATOM 885 C C . ALA A 1 106 ? -6.584 10.050 8.221 1.00 98.06 106 ALA A C 1
ATOM 887 O O . ALA A 1 106 ? -6.413 10.203 7.013 1.00 98.06 106 ALA A O 1
ATOM 888 N N . GLU A 1 107 ? -5.628 10.366 9.103 1.00 97.62 107 GLU A N 1
ATOM 889 C CA . GLU A 1 107 ? -4.294 10.827 8.696 1.00 97.62 107 GLU A CA 1
ATOM 890 C C . GLU A 1 107 ? -3.560 9.761 7.867 1.00 97.62 107 GLU A C 1
ATOM 892 O O . GLU A 1 107 ? -2.930 10.084 6.861 1.00 97.62 107 GLU A O 1
ATOM 897 N N . PHE A 1 108 ? -3.662 8.484 8.239 1.00 98.00 108 PHE A N 1
ATOM 898 C CA . PHE A 1 108 ? -3.065 7.387 7.476 1.00 98.00 108 PHE A CA 1
ATOM 899 C C . PHE A 1 108 ? -3.737 7.164 6.121 1.00 98.00 108 PHE A C 1
ATOM 901 O O . PHE A 1 108 ? -3.039 6.972 5.127 1.00 98.00 108 PHE A O 1
ATOM 908 N N . GLU A 1 109 ? -5.062 7.237 6.062 1.00 96.00 109 GLU A N 1
ATOM 909 C CA . GLU A 1 109 ? -5.833 7.101 4.827 1.00 96.00 109 GLU A CA 1
ATOM 910 C C . GLU A 1 109 ? -5.525 8.235 3.842 1.00 96.00 109 GLU A C 1
ATOM 912 O O . GLU A 1 109 ? -5.358 7.984 2.651 1.00 96.00 109 GLU A O 1
ATOM 917 N N . SER A 1 110 ? -5.306 9.459 4.336 1.00 95.56 110 SER A N 1
ATOM 918 C CA . SER A 1 110 ? -4.905 10.598 3.495 1.00 95.56 110 SER A CA 1
ATOM 919 C C . SER A 1 110 ? -3.567 10.395 2.766 1.00 95.56 110 SER A C 1
ATOM 921 O O . SER A 1 110 ? -3.347 10.960 1.696 1.00 95.56 110 SER A O 1
ATOM 923 N N . LEU A 1 111 ? -2.678 9.540 3.289 1.00 94.75 111 LEU A N 1
ATOM 924 C CA . LEU A 1 111 ? -1.423 9.193 2.612 1.00 94.75 111 LEU A CA 1
ATOM 925 C C . LEU A 1 111 ? -1.637 8.278 1.398 1.00 94.75 111 LEU A C 1
ATOM 927 O O . LEU A 1 111 ? -0.732 8.166 0.569 1.00 94.75 111 LEU A O 1
ATOM 931 N N . MET A 1 112 ? -2.805 7.635 1.285 1.00 91.44 112 MET A N 1
ATOM 932 C CA . MET A 1 112 ? -3.179 6.790 0.145 1.00 91.44 112 MET A CA 1
ATOM 933 C C . MET A 1 112 ? -3.775 7.576 -1.024 1.00 91.44 112 MET A C 1
ATOM 935 O O . MET A 1 112 ? -4.029 6.978 -2.070 1.00 91.44 112 MET A O 1
ATOM 939 N N . ASP A 1 113 ? -3.991 8.886 -0.870 1.00 92.44 113 ASP A N 1
ATOM 940 C CA . ASP A 1 113 ? -4.633 9.724 -1.882 1.00 92.44 113 ASP A CA 1
ATOM 941 C C . ASP A 1 113 ? -3.936 9.580 -3.255 1.00 92.44 113 ASP A C 1
ATOM 943 O O . ASP A 1 113 ? -2.749 9.909 -3.383 1.00 92.44 113 ASP A O 1
ATOM 947 N N . PRO A 1 114 ? -4.637 9.082 -4.296 1.00 91.81 114 PRO A N 1
ATOM 948 C CA . PRO A 1 114 ? -4.067 8.920 -5.631 1.00 91.81 114 PRO A CA 1
ATOM 949 C C . PRO A 1 114 ? -3.846 10.256 -6.357 1.00 91.81 114 PRO A C 1
ATOM 951 O O . PRO A 1 114 ? -3.159 10.287 -7.387 1.00 91.81 114 PRO A O 1
ATOM 954 N N . SER A 1 115 ? -4.387 11.361 -5.836 1.00 93.56 115 SER A N 1
ATOM 955 C CA . SER A 1 115 ? -4.320 12.687 -6.447 1.00 93.56 115 SER A CA 1
ATOM 956 C C . SER A 1 115 ? -2.891 13.121 -6.767 1.00 93.56 115 SER A C 1
ATOM 958 O O . SER A 1 115 ? -1.942 12.910 -6.002 1.00 93.56 115 SER A O 1
ATOM 960 N N . ARG A 1 116 ? -2.738 13.770 -7.930 1.00 91.19 116 ARG A N 1
ATOM 961 C CA . ARG A 1 116 ? -1.450 14.282 -8.437 1.00 91.19 116 ARG A CA 1
ATOM 962 C C . ARG A 1 116 ? -0.348 13.207 -8.412 1.00 91.19 116 ARG A C 1
ATOM 964 O O . ARG A 1 116 ? 0.777 13.484 -8.003 1.00 91.19 116 ARG A O 1
ATOM 971 N N . ASN A 1 117 ? -0.698 11.988 -8.835 1.00 91.00 117 ASN A N 1
ATOM 972 C CA . ASN A 1 117 ? 0.174 10.810 -8.863 1.00 91.00 117 ASN A CA 1
ATOM 973 C C . ASN A 1 117 ? 0.734 10.438 -7.477 1.00 91.00 117 ASN A C 1
ATOM 975 O O . ASN A 1 117 ? 1.950 10.345 -7.287 1.00 91.00 117 ASN A O 1
ATOM 979 N N . HIS A 1 118 ? -0.159 10.222 -6.508 1.00 93.94 118 HIS A N 1
ATOM 980 C CA . HIS A 1 118 ? 0.199 9.849 -5.133 1.00 93.94 118 HIS A CA 1
ATOM 981 C C . HIS A 1 118 ? 1.151 10.854 -4.460 1.00 93.94 118 HIS A C 1
ATOM 983 O O . HIS A 1 118 ? 2.129 10.477 -3.805 1.00 93.94 118 HIS A O 1
ATOM 989 N N . ARG A 1 119 ? 0.886 12.159 -4.626 1.00 93.56 119 ARG A N 1
ATOM 990 C CA . ARG A 1 119 ? 1.776 13.233 -4.147 1.00 93.56 119 ARG A CA 1
ATOM 991 C C . ARG A 1 119 ? 2.062 13.144 -2.647 1.00 93.56 119 ARG A C 1
ATOM 993 O O . ARG A 1 119 ? 3.206 13.349 -2.250 1.00 93.56 119 ARG A O 1
ATOM 1000 N N . ALA A 1 120 ? 1.055 12.841 -1.825 1.00 94.25 120 ALA A N 1
ATOM 1001 C CA . ALA A 1 120 ? 1.215 12.742 -0.372 1.00 94.25 120 ALA A CA 1
ATOM 1002 C C . ALA A 1 120 ? 2.231 11.653 0.017 1.00 94.25 120 ALA A C 1
ATOM 1004 O O . ALA A 1 120 ? 3.168 11.913 0.779 1.00 94.25 120 ALA A O 1
ATOM 1005 N N . TYR A 1 121 ? 2.108 10.463 -0.579 1.00 94.19 121 TYR A N 1
ATOM 1006 C CA . TYR A 1 121 ? 3.077 9.379 -0.419 1.00 94.19 121 TYR A CA 1
ATOM 1007 C C . TYR A 1 121 ? 4.470 9.787 -0.907 1.00 94.19 121 TYR A C 1
ATOM 1009 O O . TYR A 1 121 ? 5.438 9.678 -0.154 1.00 94.19 121 TYR A O 1
ATOM 1017 N N . ARG A 1 122 ? 4.582 10.307 -2.138 1.00 93.19 122 ARG A N 1
ATOM 1018 C CA . ARG A 1 122 ? 5.885 10.642 -2.738 1.00 93.19 122 ARG A CA 1
ATOM 1019 C C . ARG A 1 122 ? 6.638 11.702 -1.932 1.00 93.19 122 ARG A C 1
ATOM 1021 O O . ARG A 1 122 ? 7.829 11.543 -1.695 1.00 93.19 122 ARG A O 1
ATOM 1028 N N . LEU A 1 123 ? 5.946 12.740 -1.453 1.00 92.31 123 LEU A N 1
ATOM 1029 C CA . LEU A 1 123 ? 6.541 13.763 -0.583 1.00 92.31 123 LEU A CA 1
ATOM 1030 C C . LEU A 1 123 ? 6.950 13.211 0.785 1.00 92.31 123 LEU A C 1
ATOM 1032 O O . LEU A 1 123 ? 7.916 13.700 1.364 1.00 92.31 123 LEU A O 1
ATOM 1036 N N . THR A 1 124 ? 6.219 12.226 1.311 1.00 90.38 124 THR A N 1
ATOM 1037 C CA . THR A 1 124 ? 6.587 11.558 2.566 1.00 90.38 124 THR A CA 1
ATOM 1038 C C . THR A 1 124 ? 7.884 10.786 2.378 1.00 90.38 124 THR A C 1
ATOM 1040 O O . THR A 1 124 ? 8.831 10.994 3.126 1.00 90.38 124 THR A O 1
ATOM 1043 N N . VAL A 1 125 ? 7.949 9.953 1.341 1.00 89.31 125 VAL A N 1
ATOM 1044 C CA . VAL A 1 125 ? 9.122 9.134 1.024 1.00 89.31 125 VAL A CA 1
ATOM 1045 C C . VAL A 1 125 ? 10.355 9.981 0.726 1.00 89.31 125 VAL A C 1
ATOM 1047 O O . VAL A 1 125 ? 11.427 9.663 1.220 1.00 89.31 125 VAL A O 1
ATOM 1050 N N . ALA A 1 126 ? 10.204 11.086 -0.008 1.00 88.44 126 ALA A N 1
ATOM 1051 C CA . ALA A 1 126 ? 11.314 11.977 -0.348 1.00 88.44 126 ALA A CA 1
ATOM 1052 C C . ALA A 1 126 ? 11.993 12.636 0.870 1.00 88.44 126 ALA A C 1
ATOM 1054 O O . ALA A 1 126 ? 13.090 13.165 0.736 1.00 88.44 126 ALA A O 1
ATOM 1055 N N . LYS A 1 127 ? 11.336 12.639 2.037 1.00 88.81 127 LYS A N 1
ATOM 1056 C CA . LYS A 1 127 ? 11.863 13.192 3.294 1.00 88.81 127 LYS A CA 1
ATOM 1057 C C . LYS A 1 127 ? 12.425 12.130 4.237 1.00 88.81 127 LYS A C 1
ATOM 1059 O O . LYS A 1 127 ? 12.933 12.486 5.294 1.00 88.81 127 LYS A O 1
ATOM 1064 N N . LEU A 1 128 ? 12.241 10.849 3.927 1.00 85.19 128 LEU A N 1
ATOM 1065 C CA . LEU A 1 128 ? 12.716 9.770 4.777 1.00 85.19 128 LEU A CA 1
ATOM 1066 C C . LEU A 1 128 ? 14.150 9.427 4.403 1.00 85.19 128 LEU A C 1
ATOM 1068 O O . LEU A 1 128 ? 14.472 9.265 3.229 1.00 85.19 128 LEU A O 1
ATOM 1072 N N . ASP A 1 129 ? 14.978 9.237 5.422 1.00 83.94 129 ASP A N 1
ATOM 1073 C CA . ASP A 1 129 ? 16.287 8.644 5.224 1.00 83.94 129 ASP A CA 1
ATOM 1074 C C . ASP A 1 129 ? 16.172 7.116 5.114 1.00 83.94 129 ASP A C 1
ATOM 1076 O O . ASP A 1 129 ? 15.405 6.502 5.871 1.00 83.94 129 ASP A O 1
ATOM 1080 N N . PRO A 1 130 ? 16.985 6.478 4.261 1.00 79.50 130 PRO A N 1
ATOM 1081 C CA . PRO A 1 130 ? 17.259 5.046 4.319 1.00 79.50 130 PRO A CA 1
ATOM 1082 C C . PRO A 1 130 ? 17.545 4.601 5.762 1.00 79.50 130 PRO A C 1
ATOM 1084 O O . PRO A 1 130 ? 18.175 5.348 6.519 1.00 79.50 130 PRO A O 1
ATOM 1087 N N . PRO A 1 131 ? 17.077 3.424 6.205 1.00 85.62 131 PRO A N 1
ATOM 1088 C CA . PRO A 1 131 ? 16.502 2.327 5.433 1.00 85.62 131 PRO A CA 1
ATOM 1089 C C . PRO A 1 131 ? 14.979 2.432 5.242 1.00 85.62 131 PRO A C 1
ATOM 1091 O O . PRO A 1 131 ? 14.269 2.696 6.211 1.00 85.62 131 PRO A O 1
ATOM 1094 N N . ILE A 1 132 ? 14.457 2.158 4.036 1.00 87.62 132 ILE A N 1
ATOM 1095 C CA . ILE A 1 132 ? 13.005 2.203 3.746 1.00 87.62 132 ILE A CA 1
ATOM 1096 C C . ILE A 1 132 ? 12.543 0.948 2.987 1.00 87.62 132 ILE A C 1
ATOM 1098 O O . ILE A 1 132 ? 13.227 0.460 2.090 1.00 87.62 132 ILE A O 1
ATOM 1102 N N . ILE A 1 133 ? 11.345 0.444 3.308 1.00 91.75 133 ILE A N 1
ATOM 1103 C CA . ILE A 1 133 ? 10.617 -0.516 2.461 1.00 91.75 133 ILE A CA 1
ATOM 1104 C C . ILE A 1 133 ? 9.452 0.231 1.796 1.00 91.75 133 ILE A C 1
ATOM 1106 O O . ILE A 1 133 ? 8.488 0.582 2.486 1.00 91.75 133 ILE A O 1
ATOM 1110 N N . PRO A 1 134 ? 9.509 0.499 0.481 1.00 92.38 134 PRO A N 1
ATOM 1111 C CA . PRO A 1 134 ? 8.538 1.362 -0.181 1.00 92.38 134 PRO A CA 1
ATOM 1112 C C . PRO A 1 134 ? 7.212 0.664 -0.470 1.00 92.38 134 PRO A C 1
ATOM 1114 O O . PRO A 1 134 ? 7.109 -0.558 -0.433 1.00 92.38 134 PRO A O 1
ATOM 1117 N N . PHE A 1 135 ? 6.198 1.452 -0.824 1.00 94.31 135 PHE A N 1
ATOM 1118 C CA . PHE A 1 135 ? 4.920 0.943 -1.311 1.00 94.31 135 PHE A CA 1
ATOM 1119 C C . PHE A 1 135 ? 5.093 0.283 -2.689 1.00 94.31 135 PHE A C 1
ATOM 1121 O O . PHE A 1 135 ? 5.093 0.949 -3.729 1.00 94.31 135 PHE A O 1
ATOM 1128 N N . MET A 1 136 ? 5.261 -1.040 -2.693 1.00 92.75 136 MET A N 1
ATOM 1129 C CA . MET A 1 136 ? 5.634 -1.801 -3.886 1.00 92.75 136 MET A CA 1
ATOM 1130 C C . MET A 1 136 ? 4.619 -1.734 -5.029 1.00 92.75 136 MET A C 1
ATOM 1132 O O . MET A 1 136 ? 5.062 -1.587 -6.167 1.00 92.75 136 MET A O 1
ATOM 1136 N N . PRO A 1 137 ? 3.291 -1.785 -4.795 1.00 94.69 137 PRO A N 1
ATOM 1137 C CA . PRO A 1 137 ? 2.312 -1.624 -5.869 1.00 94.69 137 PRO A CA 1
ATOM 1138 C C . PRO A 1 137 ? 2.517 -0.358 -6.712 1.00 94.69 137 PRO A C 1
ATOM 1140 O O . PRO A 1 137 ? 2.417 -0.422 -7.936 1.00 94.69 137 PRO A O 1
ATOM 1143 N N . LEU A 1 138 ? 2.870 0.774 -6.092 1.00 93.56 138 LEU A N 1
ATOM 1144 C CA . LEU A 1 138 ? 3.135 2.011 -6.831 1.00 93.56 138 LEU A CA 1
ATOM 1145 C C . LEU A 1 138 ? 4.443 1.946 -7.626 1.00 93.56 138 LEU A C 1
ATOM 1147 O O . LEU A 1 138 ? 4.498 2.446 -8.744 1.00 93.56 138 LEU A O 1
ATOM 1151 N N . LEU A 1 139 ? 5.474 1.281 -7.104 1.00 91.50 139 LEU A N 1
ATOM 1152 C CA . LEU A 1 139 ? 6.708 1.071 -7.858 1.00 91.50 139 LEU A CA 1
ATOM 1153 C C . LEU A 1 139 ? 6.483 0.179 -9.089 1.00 91.50 139 LEU A C 1
ATOM 1155 O O . LEU A 1 139 ? 6.969 0.491 -10.174 1.00 91.50 139 LEU A O 1
ATOM 1159 N N . ILE A 1 140 ? 5.729 -0.916 -8.942 1.00 93.75 140 ILE A N 1
ATOM 1160 C CA . ILE A 1 140 ? 5.372 -1.788 -10.073 1.00 93.75 140 ILE A CA 1
ATOM 1161 C C . ILE A 1 140 ? 4.547 -1.016 -11.104 1.00 93.75 140 ILE A C 1
ATOM 1163 O O . ILE A 1 140 ? 4.798 -1.147 -12.304 1.00 93.75 140 ILE A O 1
ATOM 1167 N N . LYS A 1 141 ? 3.611 -0.173 -10.648 1.00 93.81 141 LYS A N 1
ATOM 1168 C CA . LYS A 1 141 ? 2.863 0.744 -11.512 1.00 93.81 141 LYS A CA 1
ATOM 1169 C C . LYS A 1 141 ? 3.817 1.651 -12.297 1.00 93.81 141 LYS A C 1
ATOM 1171 O O . LYS A 1 141 ? 3.772 1.632 -13.522 1.00 93.81 141 LYS A O 1
ATOM 1176 N N . ASP A 1 142 ? 4.716 2.372 -11.628 1.00 93.62 142 ASP A N 1
ATOM 1177 C CA . ASP A 1 142 ? 5.671 3.289 -12.274 1.00 93.62 142 ASP A CA 1
ATOM 1178 C C . ASP A 1 142 ? 6.548 2.568 -13.321 1.00 93.62 142 ASP A C 1
ATOM 1180 O O . ASP A 1 142 ? 6.730 3.061 -14.438 1.00 93.62 142 ASP A O 1
ATOM 1184 N N . MET A 1 143 ? 7.033 1.363 -13.002 1.00 92.81 143 MET A N 1
ATOM 1185 C CA . MET A 1 143 ? 7.811 0.530 -13.929 1.00 92.81 143 MET A CA 1
ATOM 1186 C C . MET A 1 143 ? 7.002 0.103 -15.161 1.00 92.81 143 MET A C 1
ATOM 1188 O O . MET A 1 143 ? 7.514 0.139 -16.280 1.00 92.81 143 MET A O 1
ATOM 1192 N N . THR A 1 144 ? 5.743 -0.293 -14.959 1.00 93.81 144 THR A N 1
ATOM 1193 C CA . THR A 1 144 ? 4.842 -0.742 -16.033 1.00 93.81 144 THR A CA 1
ATOM 1194 C C . THR A 1 144 ? 4.523 0.411 -16.979 1.00 93.81 144 THR A C 1
ATOM 1196 O O . THR A 1 144 ? 4.767 0.301 -18.177 1.00 93.81 144 THR A O 1
ATOM 1199 N N . PHE A 1 145 ? 4.108 1.562 -16.440 1.00 94.62 145 PHE A N 1
ATOM 1200 C CA . PHE A 1 145 ? 3.813 2.753 -17.243 1.00 94.62 145 PHE A CA 1
ATOM 1201 C C . PHE A 1 145 ? 5.042 3.264 -18.005 1.00 94.62 145 PHE A C 1
ATOM 1203 O O . PHE A 1 145 ? 4.921 3.677 -19.155 1.00 94.62 145 PHE A O 1
ATOM 1210 N N . THR A 1 146 ? 6.236 3.190 -17.410 1.00 94.19 146 THR A N 1
ATOM 1211 C CA . THR A 1 146 ? 7.479 3.548 -18.114 1.00 94.19 146 THR A CA 1
ATOM 1212 C C . THR A 1 146 ? 7.759 2.591 -19.273 1.00 94.19 146 THR A C 1
ATOM 1214 O O . THR A 1 146 ? 8.200 3.022 -20.33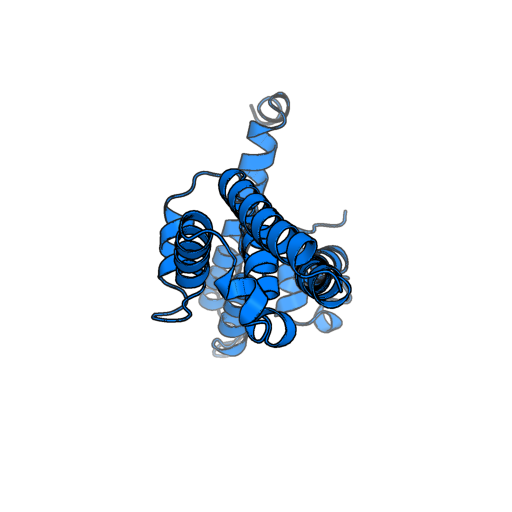9 1.00 94.19 146 THR A O 1
ATOM 1217 N N . HIS A 1 147 ? 7.507 1.292 -19.090 1.00 95.31 147 HIS A N 1
ATOM 1218 C CA . HIS A 1 147 ? 7.726 0.298 -20.133 1.00 95.31 147 HIS A CA 1
ATOM 1219 C C . HIS A 1 147 ? 6.729 0.415 -21.287 1.00 95.31 147 HIS A C 1
ATOM 1221 O O . HIS A 1 147 ? 7.156 0.375 -22.441 1.00 95.31 147 HIS A O 1
ATOM 1227 N N . GLU A 1 148 ? 5.443 0.565 -20.979 1.00 94.62 148 GLU A N 1
ATOM 1228 C CA . GLU A 1 148 ? 4.358 0.633 -21.965 1.00 94.62 148 GLU A CA 1
ATOM 1229 C C . GLU A 1 148 ? 4.299 1.992 -22.670 1.00 94.62 148 GLU A C 1
ATOM 1231 O O . GLU A 1 148 ? 4.043 2.055 -23.870 1.00 94.62 148 GLU A O 1
ATOM 1236 N N . GLY A 1 149 ? 4.591 3.080 -21.952 1.00 94.62 149 GLY A N 1
ATOM 1237 C CA . GLY A 1 149 ? 4.544 4.439 -22.492 1.00 94.62 149 GLY A CA 1
ATOM 1238 C C . GLY A 1 149 ? 5.722 4.812 -23.394 1.00 94.62 149 GLY A C 1
ATOM 1239 O O . GLY A 1 149 ? 5.639 5.801 -24.114 1.00 94.62 149 GLY A O 1
ATOM 1240 N N . ASN A 1 150 ? 6.814 4.039 -23.383 1.00 95.12 150 ASN A N 1
ATOM 1241 C CA . ASN A 1 150 ? 8.029 4.350 -24.139 1.00 95.12 150 ASN A CA 1
ATOM 1242 C C . ASN A 1 150 ? 8.446 3.171 -25.019 1.00 95.12 150 ASN A C 1
ATOM 1244 O O . ASN A 1 150 ? 8.597 2.045 -24.539 1.00 95.12 150 ASN A O 1
ATOM 1248 N N . LYS A 1 151 ? 8.720 3.409 -26.306 1.00 95.81 151 LYS A N 1
ATOM 1249 C CA . LYS A 1 151 ? 9.238 2.361 -27.200 1.00 95.81 151 LYS A CA 1
ATOM 1250 C C . LYS A 1 151 ? 10.648 1.941 -26.781 1.00 95.81 151 LYS A C 1
ATOM 1252 O O . LYS A 1 151 ? 11.465 2.775 -26.403 1.00 95.81 151 LYS A O 1
ATOM 1257 N N . THR A 1 152 ? 10.931 0.639 -26.844 1.00 95.94 152 THR A N 1
ATOM 1258 C CA . THR A 1 152 ? 12.279 0.097 -26.582 1.00 95.94 152 THR A CA 1
ATOM 1259 C C . THR A 1 152 ? 13.249 0.409 -27.722 1.00 95.94 152 THR A C 1
ATOM 1261 O O . THR A 1 152 ? 14.433 0.616 -27.469 1.00 95.94 152 THR A O 1
ATOM 1264 N N . LEU A 1 153 ? 12.738 0.470 -28.955 1.00 96.00 153 LEU A N 1
ATOM 1265 C CA . LEU A 1 153 ? 13.487 0.839 -30.149 1.00 96.00 153 LEU A CA 1
ATOM 1266 C C . LEU A 1 153 ? 12.858 2.075 -30.798 1.00 96.00 153 LEU A C 1
ATOM 1268 O O . LEU A 1 153 ? 11.634 2.131 -30.949 1.00 96.00 153 LEU A O 1
ATOM 1272 N N . THR A 1 154 ? 13.701 3.013 -31.210 1.00 94.94 154 THR A N 1
ATOM 1273 C CA . THR A 1 154 ? 13.346 4.170 -32.039 1.00 94.94 154 THR A CA 1
ATOM 1274 C C . THR A 1 154 ? 14.268 4.132 -33.249 1.00 94.94 154 THR A C 1
ATOM 1276 O O . THR A 1 154 ? 15.480 4.056 -33.077 1.00 94.94 154 THR A O 1
ATOM 1279 N N . ASP A 1 155 ? 13.707 4.082 -34.458 1.00 94.62 155 ASP A N 1
ATOM 1280 C CA . ASP A 1 155 ? 14.467 3.961 -35.714 1.00 94.62 155 ASP A CA 1
ATOM 1281 C C . ASP A 1 155 ? 15.479 2.799 -35.718 1.00 94.62 15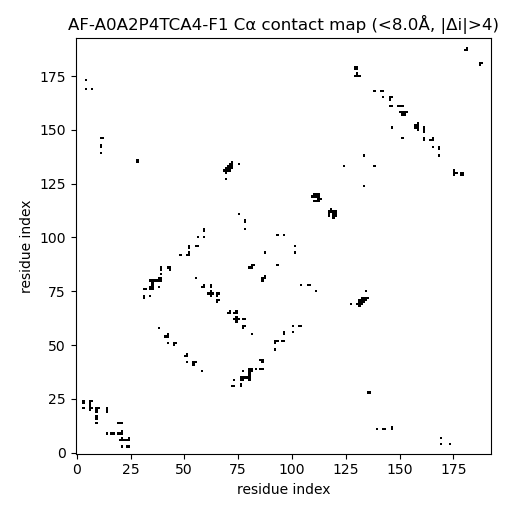5 ASP A C 1
ATOM 1283 O O . ASP A 1 155 ? 16.617 2.927 -36.156 1.00 94.62 155 ASP A O 1
ATOM 1287 N N . ASN A 1 156 ? 15.057 1.642 -35.189 1.00 94.44 156 ASN A N 1
ATOM 1288 C CA . ASN A 1 156 ? 15.873 0.433 -34.991 1.00 94.44 156 ASN A CA 1
ATOM 1289 C C . ASN A 1 156 ? 17.080 0.594 -34.046 1.00 94.44 156 ASN A C 1
ATOM 1291 O O . ASN A 1 156 ? 17.853 -0.350 -33.878 1.00 94.44 156 ASN A O 1
ATOM 1295 N N . LEU A 1 157 ? 17.213 1.735 -33.371 1.00 96.62 157 LEU A N 1
ATOM 1296 C CA . LEU A 1 157 ? 18.214 1.977 -32.339 1.00 96.62 157 LEU A CA 1
ATOM 1297 C C . LEU A 1 157 ? 17.601 1.824 -30.946 1.00 96.62 157 LEU A C 1
ATOM 1299 O O . LEU A 1 157 ? 16.415 2.075 -30.730 1.00 96.62 157 LEU A O 1
ATOM 1303 N N . VAL A 1 158 ? 18.419 1.410 -29.978 1.00 96.69 158 VAL A N 1
ATOM 1304 C CA . VAL A 1 158 ? 17.994 1.295 -28.578 1.00 96.69 158 VAL A CA 1
ATOM 1305 C C . VAL A 1 158 ? 17.641 2.674 -28.033 1.00 96.69 158 VAL A C 1
ATOM 1307 O O . VAL A 1 158 ? 18.472 3.580 -28.025 1.00 96.69 158 VAL A O 1
ATOM 1310 N N . ASN A 1 159 ? 16.423 2.813 -27.511 1.00 95.50 159 ASN A N 1
ATOM 1311 C CA . ASN A 1 159 ? 16.011 4.018 -26.806 1.00 95.50 159 ASN A CA 1
ATOM 1312 C C . ASN A 1 159 ? 16.642 4.047 -25.402 1.00 95.50 159 ASN A C 1
ATOM 1314 O O . ASN A 1 159 ? 16.086 3.510 -24.438 1.00 95.50 159 ASN A O 1
ATOM 1318 N N . PHE A 1 160 ? 17.814 4.671 -25.287 1.00 94.81 160 PHE A N 1
ATOM 1319 C CA . PHE A 1 160 ? 18.531 4.790 -24.017 1.00 94.81 160 PHE A CA 1
ATOM 1320 C C . PHE A 1 160 ? 17.823 5.679 -22.989 1.00 94.81 160 PHE A C 1
ATOM 1322 O O . PHE A 1 160 ? 17.991 5.439 -21.796 1.00 94.81 160 PHE A O 1
ATOM 1329 N N . GLU A 1 161 ? 16.979 6.626 -23.406 1.00 92.62 161 GLU A N 1
ATOM 1330 C CA . GLU A 1 161 ? 16.180 7.442 -22.482 1.00 92.62 161 GLU A CA 1
ATOM 1331 C C . GLU A 1 161 ? 15.253 6.551 -21.644 1.00 92.62 161 GLU A C 1
ATOM 1333 O O . GLU A 1 161 ? 15.280 6.590 -20.411 1.00 92.62 161 GLU A O 1
ATOM 1338 N N . LYS A 1 162 ? 14.540 5.624 -22.301 1.00 93.69 162 LYS A N 1
ATOM 1339 C CA . LYS A 1 162 ? 13.740 4.599 -21.614 1.00 93.69 162 LYS A CA 1
ATOM 1340 C C . LYS A 1 162 ? 14.594 3.761 -20.659 1.00 93.69 162 LYS A C 1
ATOM 1342 O O . LYS A 1 162 ? 14.160 3.472 -19.541 1.00 93.69 162 LYS A O 1
ATOM 1347 N N . MET A 1 163 ? 15.790 3.346 -21.086 1.00 92.50 163 MET A N 1
ATOM 1348 C CA . MET A 1 163 ? 16.672 2.517 -20.255 1.00 92.50 163 MET A CA 1
ATOM 1349 C C . MET A 1 163 ? 17.113 3.257 -18.988 1.00 92.50 163 MET A C 1
ATOM 1351 O O . MET A 1 163 ? 17.104 2.661 -17.909 1.00 92.50 163 MET A O 1
ATOM 1355 N N . VAL A 1 164 ? 17.428 4.551 -19.093 1.00 89.06 164 VAL A N 1
ATOM 1356 C CA . VAL A 1 164 ? 17.788 5.405 -17.952 1.00 89.06 164 VAL A CA 1
ATOM 1357 C C . VAL A 1 164 ? 16.608 5.572 -16.994 1.00 89.06 164 VAL A C 1
ATOM 1359 O O . VAL A 1 164 ? 16.792 5.405 -15.789 1.00 89.06 164 VAL A O 1
ATOM 1362 N N . CYS A 1 165 ? 15.388 5.808 -17.490 1.00 88.50 165 CYS A N 1
ATOM 1363 C CA . CYS A 1 165 ? 14.199 5.904 -16.632 1.00 88.50 165 CYS A CA 1
ATOM 1364 C C . CYS A 1 165 ? 13.955 4.614 -15.831 1.00 88.50 165 CYS A C 1
ATOM 1366 O O . CYS A 1 165 ? 13.751 4.655 -14.616 1.00 88.50 165 CYS A O 1
ATOM 1368 N N . ILE A 1 166 ? 14.031 3.455 -16.491 1.00 89.25 166 ILE A N 1
ATOM 1369 C CA . ILE A 1 166 ? 13.896 2.145 -15.838 1.00 89.25 166 ILE A CA 1
ATOM 1370 C C . ILE A 1 166 ? 15.022 1.918 -14.819 1.00 89.25 166 ILE A C 1
ATOM 1372 O O . ILE A 1 166 ? 14.776 1.429 -13.712 1.00 89.25 166 ILE A O 1
ATOM 1376 N N . ALA A 1 167 ? 16.258 2.281 -15.170 1.00 86.00 167 ALA A N 1
ATOM 1377 C CA . ALA A 1 167 ? 17.403 2.170 -14.276 1.00 86.00 167 ALA A CA 1
ATOM 1378 C C . ALA A 1 167 ? 17.259 3.075 -13.047 1.00 86.00 167 ALA A C 1
ATOM 1380 O O . ALA A 1 167 ? 17.618 2.644 -11.958 1.00 86.00 167 ALA A O 1
ATOM 1381 N N . PHE A 1 168 ? 16.690 4.273 -13.187 1.00 83.19 168 PHE A N 1
ATOM 1382 C CA . PHE A 1 168 ? 16.433 5.187 -12.075 1.00 83.19 168 PHE A CA 1
ATOM 1383 C C . PHE A 1 168 ? 15.387 4.623 -11.101 1.00 83.19 168 PHE A C 1
ATOM 1385 O O . PHE A 1 168 ? 15.639 4.552 -9.897 1.00 83.19 168 PHE A O 1
ATOM 1392 N N . LEU A 1 169 ? 14.256 4.129 -11.617 1.00 81.75 169 LEU A N 1
ATOM 1393 C CA . LEU A 1 169 ? 13.202 3.505 -10.803 1.00 81.75 169 LEU A CA 1
ATOM 1394 C C . LEU A 1 169 ? 13.707 2.262 -10.053 1.00 81.75 169 LEU A C 1
ATOM 1396 O O . LEU A 1 169 ? 13.389 2.060 -8.880 1.00 81.75 169 LEU A O 1
ATOM 1400 N N . LYS A 1 170 ? 14.544 1.449 -10.707 1.00 75.94 170 LYS A N 1
ATOM 1401 C CA . LYS A 1 170 ? 15.224 0.306 -10.082 1.00 75.94 170 LYS A CA 1
ATOM 1402 C C . LYS A 1 170 ? 16.303 0.748 -9.085 1.00 75.94 170 LYS A C 1
ATOM 1404 O O . LYS A 1 170 ? 16.428 0.163 -8.012 1.00 75.94 170 LYS A O 1
ATOM 1409 N N . GLY A 1 171 ? 17.114 1.733 -9.456 1.00 65.06 171 GLY A N 1
ATOM 1410 C CA . GLY A 1 171 ? 18.266 2.220 -8.698 1.00 65.06 171 GLY A CA 1
ATOM 1411 C C . GLY A 1 171 ? 17.861 2.839 -7.369 1.00 65.06 171 GLY A C 1
ATOM 1412 O O . GLY A 1 171 ? 18.566 2.658 -6.380 1.00 65.06 171 GLY A O 1
ATOM 1413 N N . TRP A 1 172 ? 16.677 3.452 -7.310 1.00 61.69 172 TRP A N 1
ATOM 1414 C CA . TRP A 1 172 ? 16.096 3.934 -6.064 1.00 61.69 172 TRP A CA 1
ATOM 1415 C C . TRP A 1 172 ? 15.936 2.809 -5.020 1.00 61.69 172 TRP A C 1
ATOM 1417 O O . TRP A 1 172 ? 16.367 2.976 -3.887 1.00 61.69 172 TRP A O 1
ATOM 1427 N N . LEU A 1 173 ? 15.478 1.606 -5.399 1.00 60.09 173 LEU A N 1
ATOM 1428 C CA . LEU A 1 173 ? 15.472 0.445 -4.487 1.00 60.09 173 LEU A CA 1
ATOM 1429 C C . LEU A 1 173 ? 16.878 -0.030 -4.083 1.00 60.09 173 LEU A C 1
ATOM 1431 O O . LEU A 1 173 ? 17.060 -0.604 -3.010 1.00 60.09 173 LEU A O 1
ATOM 1435 N N . TRP A 1 174 ? 17.864 0.135 -4.963 1.00 54.38 174 TRP A N 1
ATOM 1436 C CA . TRP A 1 174 ? 19.216 -0.388 -4.771 1.00 54.38 174 TRP A CA 1
ATOM 1437 C C . TRP A 1 174 ? 20.055 0.479 -3.832 1.00 54.38 174 TRP A C 1
ATOM 1439 O O . TRP A 1 174 ? 20.707 -0.052 -2.936 1.00 54.38 174 TRP A O 1
ATOM 1449 N N . VAL A 1 175 ? 19.981 1.804 -3.984 1.00 55.84 175 VAL A N 1
ATOM 1450 C CA . VAL A 1 175 ? 20.610 2.764 -3.063 1.00 55.84 175 VAL A CA 1
ATOM 1451 C C . VAL A 1 175 ? 20.059 2.582 -1.645 1.00 55.84 175 VAL A C 1
ATOM 1453 O O . VAL A 1 175 ? 20.824 2.596 -0.682 1.00 55.84 175 VAL A O 1
ATOM 1456 N N . GLU A 1 176 ? 18.755 2.333 -1.515 1.00 56.25 176 GLU A N 1
ATOM 1457 C CA . GLU A 1 176 ? 18.106 2.032 -0.234 1.00 56.25 176 GLU A CA 1
ATOM 1458 C C . GLU A 1 176 ? 18.601 0.709 0.376 1.00 56.25 176 GLU A C 1
ATOM 1460 O O . GLU A 1 176 ? 18.889 0.649 1.572 1.00 56.25 176 GLU A O 1
ATOM 1465 N N . ASN A 1 177 ? 18.766 -0.342 -0.440 1.00 54.59 177 ASN A N 1
ATOM 1466 C CA . ASN A 1 177 ? 19.250 -1.652 0.014 1.00 54.59 177 ASN A CA 1
ATOM 1467 C C . ASN A 1 177 ? 20.732 -1.622 0.438 1.00 54.59 177 ASN A C 1
ATOM 1469 O O . ASN A 1 177 ? 21.097 -2.214 1.450 1.00 54.59 177 ASN A O 1
ATOM 1473 N N . ILE A 1 178 ? 21.587 -0.894 -0.287 1.00 51.06 178 ILE A N 1
ATOM 1474 C CA . ILE A 1 178 ? 23.007 -0.752 0.071 1.00 51.06 178 ILE A CA 1
ATOM 1475 C C . ILE A 1 178 ? 23.177 0.045 1.358 1.00 51.06 178 ILE A C 1
ATOM 1477 O O . ILE A 1 178 ? 23.912 -0.384 2.246 1.00 51.06 178 ILE A O 1
ATOM 1481 N N . LYS A 1 179 ? 22.451 1.157 1.510 1.00 50.94 179 LYS A N 1
ATOM 1482 C CA . LYS A 1 179 ? 22.480 1.923 2.761 1.00 50.94 179 LYS A CA 1
ATOM 1483 C C . LYS A 1 179 ? 21.921 1.109 3.936 1.00 50.94 179 LYS A C 1
ATOM 1485 O O . LYS A 1 179 ? 22.457 1.200 5.038 1.00 50.94 179 LYS A O 1
ATOM 1490 N N . GLN A 1 180 ? 20.917 0.254 3.698 1.00 53.97 180 GLN A N 1
ATOM 1491 C CA . GLN A 1 180 ? 20.430 -0.735 4.674 1.00 53.97 180 GLN A CA 1
ATOM 1492 C C . GLN A 1 180 ? 21.531 -1.690 5.141 1.00 53.97 180 GLN A C 1
ATOM 1494 O O . GLN A 1 180 ? 21.696 -1.892 6.345 1.00 53.97 180 GLN A O 1
ATOM 1499 N N . GLN A 1 181 ? 22.282 -2.278 4.208 1.00 52.41 181 GLN A N 1
ATOM 1500 C CA . GLN A 1 181 ? 23.334 -3.247 4.527 1.00 52.41 181 GLN A CA 1
ATOM 1501 C C . GLN A 1 181 ? 24.526 -2.592 5.237 1.00 52.41 181 GLN A C 1
ATOM 1503 O O . GLN A 1 181 ? 25.064 -3.172 6.176 1.00 52.41 181 GLN A O 1
ATOM 1508 N N . GLN A 1 182 ? 24.880 -1.359 4.866 1.00 48.50 182 GLN A N 1
ATOM 1509 C CA . GLN A 1 182 ? 25.964 -0.601 5.502 1.00 48.50 182 GLN A CA 1
ATOM 1510 C C . GLN A 1 182 ? 25.630 -0.166 6.939 1.00 48.50 182 GLN A C 1
ATOM 1512 O O . GLN A 1 182 ? 26.512 -0.146 7.791 1.00 48.50 182 GLN A O 1
ATOM 1517 N N . GLN A 1 183 ? 24.363 0.143 7.241 1.00 53.91 183 GLN A N 1
ATOM 1518 C CA . GLN A 1 183 ? 23.941 0.510 8.602 1.00 53.91 183 GLN A CA 1
ATOM 1519 C C . GLN A 1 183 ? 23.699 -0.697 9.518 1.00 53.91 183 GLN A C 1
ATOM 1521 O O . GLN A 1 183 ? 23.824 -0.574 10.733 1.00 53.91 183 GLN A O 1
ATOM 1526 N N . THR A 1 184 ? 23.335 -1.856 8.961 1.00 51.12 184 THR A N 1
ATOM 1527 C CA . THR A 1 184 ? 23.043 -3.068 9.749 1.00 51.12 184 THR A CA 1
ATOM 1528 C C . THR A 1 184 ? 24.256 -3.980 9.934 1.00 51.12 184 THR A C 1
ATOM 1530 O O . THR A 1 184 ? 24.214 -4.861 10.790 1.00 51.12 184 THR A O 1
ATOM 1533 N N . ASN A 1 185 ? 25.341 -3.769 9.179 1.00 47.00 185 ASN A N 1
ATOM 1534 C CA . ASN A 1 185 ? 26.547 -4.588 9.255 1.00 47.00 185 ASN A CA 1
ATOM 1535 C C . ASN A 1 185 ? 27.818 -3.739 8.981 1.00 47.00 185 ASN A C 1
ATOM 1537 O O . ASN A 1 185 ? 28.245 -3.619 7.829 1.00 47.00 185 ASN A O 1
ATOM 1541 N N . PRO A 1 186 ? 28.444 -3.139 10.020 1.00 53.72 186 PRO A N 1
ATOM 1542 C CA . PRO A 1 186 ? 29.584 -2.216 9.871 1.00 53.72 186 PRO A CA 1
ATOM 1543 C C . PRO A 1 186 ? 30.828 -2.832 9.210 1.00 53.72 186 PRO A C 1
ATOM 1545 O O . PRO A 1 186 ? 31.693 -2.118 8.714 1.00 53.72 186 PRO A O 1
ATOM 1548 N N . SER A 1 187 ? 30.919 -4.162 9.193 1.00 51.81 187 SER A N 1
ATOM 1549 C CA . SER A 1 187 ? 32.021 -4.956 8.640 1.00 51.81 187 SER A CA 1
ATOM 1550 C C . SER A 1 187 ? 32.087 -4.982 7.107 1.00 51.81 187 SER A C 1
ATOM 1552 O O . SER A 1 187 ? 33.072 -5.463 6.555 1.00 51.81 187 SER A O 1
ATOM 1554 N N . TYR A 1 188 ? 31.082 -4.452 6.400 1.00 49.66 188 TYR A N 1
ATOM 1555 C CA . TYR A 1 188 ? 31.133 -4.289 4.939 1.00 49.66 188 TYR A CA 1
ATOM 1556 C C . TYR A 1 188 ? 31.841 -3.004 4.487 1.00 49.66 188 TYR A C 1
ATOM 1558 O O . TYR A 1 188 ? 32.220 -2.900 3.321 1.00 49.66 188 TYR A O 1
ATOM 1566 N N . SER A 1 189 ? 32.055 -2.043 5.390 1.00 45.94 189 SER A N 1
ATOM 1567 C CA . SER A 1 189 ? 32.734 -0.779 5.079 1.00 45.94 189 SER A CA 1
ATOM 1568 C C . SER A 1 189 ? 34.237 -0.952 4.822 1.00 45.94 189 SER A C 1
ATOM 1570 O O . SER A 1 189 ? 34.831 -0.123 4.150 1.00 45.94 189 SER A O 1
ATOM 1572 N N . SER A 1 190 ? 34.844 -2.043 5.304 1.00 44.41 190 SER A N 1
ATOM 1573 C CA . SER A 1 190 ? 36.289 -2.308 5.231 1.00 44.41 190 SER A CA 1
ATOM 1574 C C . SER A 1 190 ? 36.724 -3.195 4.055 1.00 44.41 190 SER A C 1
ATOM 1576 O O . SER A 1 190 ? 37.877 -3.602 3.997 1.00 44.41 190 SER A O 1
ATOM 1578 N N . LEU A 1 191 ? 35.813 -3.559 3.144 1.00 46.50 191 LEU A N 1
ATOM 1579 C CA . LEU A 1 191 ? 36.121 -4.399 1.970 1.00 46.50 191 LEU A CA 1
ATOM 1580 C C . LEU A 1 191 ? 36.320 -3.591 0.675 1.00 46.50 191 LEU A C 1
ATOM 1582 O O . LEU A 1 191 ? 36.528 -4.179 -0.386 1.00 46.50 191 LEU A O 1
ATOM 1586 N N . HIS A 1 192 ? 36.231 -2.261 0.753 1.00 45.47 192 HIS A N 1
ATOM 1587 C CA . HIS A 1 192 ? 36.351 -1.352 -0.390 1.00 45.47 192 HIS A CA 1
ATOM 1588 C C . HIS A 1 192 ? 37.312 -0.173 -0.151 1.00 45.47 192 HIS A C 1
ATOM 1590 O O . HIS A 1 192 ? 37.253 0.798 -0.904 1.00 45.47 192 HIS A O 1
ATOM 1596 N N . GLU A 1 193 ? 38.191 -0.268 0.852 1.00 37.84 193 GLU A N 1
ATOM 1597 C CA . GLU A 1 193 ? 39.419 0.544 0.921 1.00 37.84 193 GLU A CA 1
ATOM 1598 C C . GLU A 1 193 ? 40.589 -0.199 0.270 1.00 37.84 193 GLU A C 1
ATOM 1600 O O . GLU A 1 193 ? 40.706 -1.427 0.495 1.00 37.84 193 GLU A O 1
#

Organism: Bambusicola thoracicus (NCBI:txid9083)

Radius of gyration: 19.94 Å; Cα contacts (8 Å, |Δi|>4): 165; chains: 1; bounding box: 60×32×58 Å

Solvent-accessible surface area (backbone atoms only — not comparable to full-atom values): 10733 Å² total; per-residue (Å²): 132,90,59,74,81,50,23,60,53,35,60,63,71,38,37,81,80,68,77,53,79,39,63,69,58,50,52,54,58,45,49,40,53,50,48,15,49,48,49,37,47,60,51,69,70,40,80,53,61,72,59,32,32,49,48,54,55,48,50,55,50,50,27,52,52,27,48,73,66,31,27,38,31,62,18,50,20,40,51,54,13,52,64,29,71,85,47,56,68,43,53,76,42,60,69,70,40,57,65,73,57,53,53,52,47,52,60,56,54,56,42,64,40,63,61,84,79,28,41,56,40,52,59,53,56,76,71,56,69,70,51,60,41,65,52,54,72,60,53,54,48,53,50,42,53,52,54,74,75,37,64,66,56,54,94,89,36,76,34,58,68,51,51,50,54,54,47,50,66,52,42,57,59,46,58,28,49,51,49,36,49,52,73,76,36,69,79,64,69,73,77,77,116